Protein AF-A0AA35WC74-F1 (afdb_monomer_lite)

Secondary structure (DSSP, 8-state):
-PPPHHHHHHHHHHHTTS--S----S--THHHHHHHHS-HHHHHHHHHHHHHHHHHHHHHHHHHHHHHHHHHHHHHHTTSS--SS-----------SHHHHHHHHHHHHHHHHHHHHHHHHHHHHHHHHHHHHHHHHHTTSTT-HHHHHHHHHHHHHHHHHTTGGGS--TTB--GGGHHHHHHHHGGGGGGHHHHHHHTT--HHHHHHHHHHSTT-HHHHHHHHHHHHHHH-SS--BHHHHHHHHTSTTT--HHHHHHHTT-

Radius of gyration: 31.6 Å; chains: 1; bounding box: 89×83×62 Å

Structure (mmCIF, N/CA/C/O backbone):
data_AF-A0AA35WC74-F1
#
_entry.id   AF-A0AA35WC74-F1
#
loop_
_atom_site.group_PDB
_atom_site.id
_atom_site.type_symbol
_atom_site.label_atom_id
_atom_site.label_alt_id
_atom_site.label_comp_id
_atom_site.label_asym_id
_atom_site.label_entity_id
_atom_site.label_seq_id
_atom_site.pdbx_PDB_ins_code
_atom_site.Cartn_x
_atom_site.Cartn_y
_atom_site.Cartn_z
_atom_site.occupancy
_atom_site.B_iso_or_equiv
_atom_site.auth_seq_id
_atom_site.auth_comp_id
_atom_site.auth_asym_id
_atom_site.auth_atom_id
_atom_site.pdbx_PDB_model_num
ATOM 1 N N . MET A 1 1 ? 6.902 64.019 34.214 1.00 46.88 1 MET A N 1
ATOM 2 C CA . MET A 1 1 ? 7.105 63.651 35.632 1.00 46.88 1 MET A CA 1
ATOM 3 C C . MET A 1 1 ? 6.623 62.222 35.822 1.00 46.88 1 MET A C 1
ATOM 5 O O . MET A 1 1 ? 5.528 61.940 35.346 1.00 46.88 1 MET A O 1
ATOM 9 N N . PRO A 1 2 ? 7.425 61.310 36.394 1.00 59.28 2 PRO A N 1
ATOM 10 C CA . PRO A 1 2 ? 7.011 59.921 36.555 1.00 59.28 2 PRO A CA 1
ATOM 11 C C . PRO A 1 2 ? 5.936 59.813 37.643 1.00 59.28 2 PRO A C 1
ATOM 13 O O . PRO A 1 2 ? 6.091 60.348 38.738 1.00 59.28 2 PRO A O 1
ATOM 16 N N . VAL A 1 3 ? 4.832 59.150 37.306 1.00 64.69 3 VAL A N 1
ATOM 17 C CA . VAL A 1 3 ? 3.719 58.860 38.221 1.00 64.69 3 VAL A CA 1
ATOM 18 C C . VAL A 1 3 ? 4.211 57.864 39.268 1.00 64.69 3 VAL A C 1
ATOM 20 O O . VAL A 1 3 ? 4.819 56.853 38.909 1.00 64.69 3 VAL A O 1
ATOM 23 N N . SER A 1 4 ? 3.983 58.140 40.556 1.00 76.62 4 SER A N 1
ATOM 24 C CA . SER A 1 4 ? 4.444 57.234 41.613 1.00 76.62 4 SER A CA 1
ATOM 25 C C . SER A 1 4 ? 3.662 55.916 41.573 1.00 76.62 4 SER A C 1
ATOM 27 O O . SER A 1 4 ? 2.483 55.871 41.211 1.00 76.62 4 SER A O 1
ATOM 29 N N . VAL A 1 5 ? 4.308 54.821 41.977 1.00 70.25 5 VAL A N 1
ATOM 30 C CA . VAL A 1 5 ? 3.691 53.481 42.055 1.00 70.25 5 VAL A CA 1
ATOM 31 C C . VAL A 1 5 ? 2.419 53.492 42.920 1.00 70.25 5 VAL A C 1
ATOM 33 O O . VAL A 1 5 ? 1.487 52.721 42.688 1.00 70.25 5 VAL A O 1
ATOM 36 N N . GLU A 1 6 ? 2.340 54.405 43.885 1.00 73.25 6 GLU A N 1
ATOM 37 C CA . GLU A 1 6 ? 1.186 54.580 44.768 1.00 73.25 6 GLU A CA 1
ATOM 38 C C . GLU A 1 6 ? 0.015 55.264 44.062 1.00 73.25 6 GLU A C 1
ATOM 40 O O . GLU A 1 6 ? -1.126 54.832 44.225 1.00 73.25 6 GLU A O 1
ATOM 45 N N . GLN A 1 7 ? 0.282 56.250 43.200 1.00 77.69 7 GLN A N 1
ATOM 46 C CA . GLN A 1 7 ? -0.744 56.843 42.337 1.00 77.69 7 GLN A CA 1
ATOM 47 C C . GLN A 1 7 ? -1.297 55.819 41.341 1.00 77.69 7 GLN A C 1
ATOM 49 O O . GLN A 1 7 ? -2.502 55.785 41.090 1.00 77.69 7 GLN A O 1
ATOM 54 N N . TRP A 1 8 ? -0.443 54.923 40.839 1.00 73.19 8 TRP A N 1
ATOM 55 C CA . TRP A 1 8 ? -0.866 53.831 39.962 1.00 73.19 8 TRP A CA 1
ATOM 56 C C . TRP A 1 8 ? -1.751 52.810 40.695 1.00 73.19 8 TRP A C 1
ATOM 58 O O . TRP A 1 8 ? -2.818 52.443 40.201 1.00 73.19 8 TRP A O 1
ATOM 68 N N . ARG A 1 9 ? -1.385 52.404 41.920 1.00 71.62 9 ARG A N 1
ATOM 69 C CA . ARG A 1 9 ? -2.222 51.515 42.753 1.00 71.62 9 ARG A CA 1
ATOM 70 C C . ARG A 1 9 ? -3.553 52.152 43.142 1.00 71.62 9 ARG A C 1
ATOM 72 O O . ARG A 1 9 ? -4.572 51.462 43.148 1.00 71.62 9 ARG A O 1
ATOM 79 N N . ALA A 1 10 ? -3.566 53.451 43.436 1.00 75.44 10 ALA A N 1
ATOM 80 C CA . ALA A 1 10 ? -4.789 54.178 43.758 1.00 75.44 10 ALA A CA 1
ATOM 81 C C . ALA A 1 10 ? -5.745 54.243 42.554 1.00 75.44 10 ALA A C 1
ATOM 83 O O . ALA A 1 10 ? -6.943 54.002 42.713 1.00 75.44 10 ALA A O 1
ATOM 84 N N . ALA A 1 11 ? -5.217 54.476 41.348 1.00 68.81 11 ALA A N 1
ATOM 85 C CA . ALA A 1 11 ? -6.001 54.498 40.113 1.00 68.81 11 ALA A CA 1
ATOM 86 C C . ALA A 1 11 ? -6.594 53.118 39.768 1.00 68.81 11 ALA A C 1
ATOM 88 O O . ALA A 1 11 ? -7.784 53.014 39.463 1.00 68.81 11 ALA A O 1
ATOM 89 N N . VAL A 1 12 ? -5.811 52.042 39.907 1.00 64.69 12 VAL A N 1
ATOM 90 C CA . VAL A 1 12 ? -6.286 50.661 39.693 1.00 64.69 12 VAL A CA 1
ATOM 91 C C . VAL A 1 12 ? -7.327 50.258 40.745 1.00 64.69 12 VAL A C 1
ATOM 93 O O . VAL A 1 12 ? -8.349 49.658 40.416 1.00 64.69 12 VAL A O 1
ATOM 96 N N . GLY A 1 13 ? -7.128 50.653 42.007 1.00 72.00 13 GLY A N 1
ATOM 97 C CA . GLY A 1 13 ? -8.098 50.424 43.079 1.00 72.00 13 GLY A CA 1
ATOM 98 C C . GLY A 1 13 ? -9.404 51.209 42.903 1.00 72.00 13 GLY A C 1
ATOM 99 O O . GLY A 1 13 ? -10.460 50.751 43.338 1.00 72.00 13 GLY A O 1
ATOM 100 N N . ALA A 1 14 ? -9.362 52.379 42.260 1.00 65.19 14 ALA A N 1
ATOM 101 C CA . ALA A 1 14 ? -10.551 53.158 41.920 1.00 65.19 14 ALA A CA 1
ATOM 102 C C . ALA A 1 14 ? -11.329 52.542 40.742 1.00 65.19 14 ALA A C 1
ATOM 104 O O . ALA A 1 14 ? -12.552 52.439 40.827 1.00 65.19 14 ALA A O 1
ATOM 105 N N . MET A 1 15 ? -10.643 52.040 39.707 1.00 51.19 15 MET A N 1
ATOM 106 C CA . MET A 1 15 ? -11.282 51.315 38.595 1.00 51.19 15 MET A CA 1
ATOM 107 C C . MET A 1 15 ? -11.920 49.991 39.034 1.00 51.19 15 MET A C 1
ATOM 109 O O . MET A 1 15 ? -12.999 49.643 38.562 1.00 51.19 15 MET A O 1
ATOM 113 N N . ALA A 1 16 ? -11.320 49.276 39.990 1.00 49.72 16 ALA A N 1
ATOM 114 C CA . ALA A 1 16 ? -11.900 48.046 40.536 1.00 49.72 16 ALA A CA 1
ATOM 115 C C . ALA A 1 16 ? -13.215 48.279 41.312 1.00 49.72 16 ALA A C 1
ATOM 117 O O . ALA A 1 16 ? -13.996 47.347 41.496 1.00 49.72 16 ALA A O 1
ATOM 118 N N . ARG A 1 17 ? -13.475 49.516 41.762 1.00 53.56 17 ARG A N 1
ATOM 119 C CA . ARG A 1 17 ? -14.673 49.886 42.533 1.00 53.56 17 ARG A CA 1
ATOM 120 C C . ARG A 1 17 ? -15.804 50.487 41.694 1.00 53.56 17 ARG A C 1
ATOM 122 O O . ARG A 1 17 ? -16.905 50.611 42.219 1.00 53.56 17 ARG A O 1
ATOM 129 N N . SER A 1 18 ? -15.582 50.813 40.416 1.00 44.69 18 SER A N 1
ATOM 130 C CA . SER A 1 18 ? -16.629 51.337 39.519 1.00 44.69 18 SER A CA 1
ATOM 131 C C . SER A 1 18 ? -17.245 50.286 38.583 1.00 44.69 18 SER A C 1
ATOM 133 O O . SER A 1 18 ? -18.011 50.632 37.683 1.00 44.69 18 SER A O 1
ATOM 135 N N . ALA A 1 19 ? -16.962 48.997 38.794 1.00 43.66 19 ALA A N 1
ATOM 136 C CA . ALA A 1 19 ? -17.576 47.930 38.016 1.00 43.66 19 ALA A CA 1
ATOM 137 C C . ALA A 1 19 ? -19.067 47.768 38.374 1.00 43.66 19 ALA A C 1
ATOM 139 O O . ALA A 1 19 ? -19.428 47.442 39.505 1.00 43.66 19 ALA A O 1
ATOM 140 N N . ALA A 1 20 ? -19.906 48.004 37.364 1.00 48.94 20 ALA A N 1
ATOM 141 C CA . ALA A 1 20 ? -21.334 47.715 37.259 1.00 48.94 20 ALA A CA 1
ATOM 142 C C . ALA A 1 20 ? -21.762 46.369 37.902 1.00 48.94 20 ALA A C 1
ATOM 144 O O . ALA A 1 20 ? -20.933 45.469 38.070 1.00 48.94 20 ALA A O 1
ATOM 145 N N . PRO A 1 21 ? -23.055 46.188 38.253 1.00 43.19 21 PRO A N 1
ATOM 146 C CA . PRO A 1 21 ? -23.536 44.986 38.934 1.00 43.19 21 PRO A CA 1
ATOM 147 C C . PRO A 1 21 ? -23.102 43.704 38.215 1.00 43.19 21 PRO A C 1
ATOM 149 O O . PRO A 1 21 ? -23.273 43.567 37.004 1.00 43.19 21 PRO A O 1
ATOM 152 N N . LYS A 1 22 ? -22.542 42.767 38.996 1.00 42.72 22 LYS A N 1
ATOM 153 C CA . LYS A 1 22 ? -22.075 41.446 38.549 1.00 42.72 22 LYS A CA 1
ATOM 154 C C . LYS A 1 22 ? -23.080 40.822 37.569 1.00 42.72 22 LYS A C 1
ATOM 156 O O . LYS A 1 22 ? -24.249 40.683 37.947 1.00 42.72 22 LYS A O 1
ATOM 161 N N . PRO A 1 23 ? -22.656 40.368 36.373 1.00 35.19 23 PRO A N 1
ATOM 162 C CA . PRO A 1 23 ? -23.514 39.528 35.557 1.00 35.19 23 PRO A CA 1
ATOM 163 C C . PRO A 1 23 ? -23.856 38.288 36.385 1.00 35.19 23 PRO A C 1
ATOM 165 O O . PRO A 1 23 ? -22.971 37.587 36.885 1.00 35.19 23 PRO A O 1
ATOM 168 N N . ARG A 1 24 ? -25.153 38.049 36.598 1.00 39.06 24 ARG A N 1
ATOM 169 C CA . ARG A 1 24 ? -25.629 36.799 37.186 1.00 39.06 24 ARG A CA 1
ATOM 170 C C . ARG A 1 24 ? -25.197 35.684 36.240 1.00 39.06 24 ARG A C 1
ATOM 172 O O . ARG A 1 24 ? -25.747 35.547 35.153 1.00 39.06 24 ARG A O 1
ATOM 179 N N . SER A 1 25 ? -24.181 34.932 36.652 1.00 42.25 25 SER A N 1
ATOM 180 C CA . SER A 1 25 ? -23.815 33.655 36.046 1.00 42.25 25 SER A CA 1
ATOM 181 C C . SER A 1 25 ? -25.093 32.826 35.817 1.00 42.25 25 SER A C 1
ATOM 183 O O . SER A 1 25 ? -25.845 32.629 36.776 1.00 42.25 25 SER A O 1
ATOM 185 N N . PRO A 1 26 ? -25.361 32.328 34.595 1.00 40.41 26 PRO A N 1
ATOM 186 C CA . PRO A 1 26 ? -26.484 31.429 34.333 1.00 40.41 26 PRO A CA 1
ATOM 187 C C . PRO A 1 26 ? -26.194 29.993 34.810 1.00 40.41 26 PRO A C 1
ATOM 189 O O . PRO A 1 26 ? -26.991 29.083 34.592 1.00 40.41 26 PRO A O 1
ATOM 192 N N . ILE A 1 27 ? -25.057 29.766 35.473 1.00 43.34 27 ILE A N 1
ATOM 193 C CA . ILE A 1 27 ? -24.616 28.451 35.927 1.00 43.34 27 ILE A CA 1
ATOM 194 C C . ILE A 1 27 ? -25.200 28.222 37.323 1.00 43.34 27 ILE A C 1
ATOM 196 O O . ILE A 1 27 ? -24.576 28.471 38.353 1.00 43.34 27 ILE A O 1
ATOM 200 N N . GLY A 1 28 ? -26.472 27.828 37.336 1.00 46.72 28 GLY A N 1
ATOM 201 C CA . GLY A 1 28 ? -27.231 27.530 38.544 1.00 46.72 28 GLY A CA 1
ATOM 202 C C . GLY A 1 28 ? -26.809 26.227 39.251 1.00 46.72 28 GLY A C 1
ATOM 203 O O . GLY A 1 28 ? -25.986 25.459 38.745 1.00 46.72 28 GLY A O 1
ATOM 204 N N . PRO A 1 29 ? -27.438 25.916 40.404 1.00 46.84 29 PRO A N 1
ATOM 205 C CA . PRO A 1 29 ? -27.131 24.771 41.282 1.00 46.84 29 PRO A CA 1
ATOM 206 C C . PRO A 1 29 ? -27.236 23.382 40.621 1.00 46.84 29 PRO A C 1
ATOM 208 O O . PRO A 1 29 ? -26.840 22.379 41.215 1.00 46.84 29 PRO A O 1
ATOM 211 N N . HIS A 1 30 ? -27.731 23.312 39.384 1.00 46.84 30 HIS A N 1
ATOM 212 C CA . HIS A 1 30 ? -27.838 22.089 38.592 1.00 46.84 30 HIS A CA 1
ATOM 213 C C . HIS A 1 30 ? -26.478 21.530 38.150 1.00 46.84 30 HIS A C 1
ATOM 215 O O . HIS A 1 30 ? -26.327 20.313 38.055 1.00 46.84 30 HIS A O 1
ATOM 221 N N . TRP A 1 31 ? -25.471 22.389 37.958 1.00 43.19 31 TRP A N 1
ATOM 222 C CA . TRP A 1 31 ? -24.121 21.961 37.571 1.00 43.19 31 TRP A CA 1
ATOM 223 C C . TRP A 1 31 ? -23.437 21.164 38.687 1.00 43.19 31 TRP A C 1
ATOM 225 O O . TRP A 1 31 ? -22.872 20.103 38.445 1.00 43.19 31 TRP A O 1
ATOM 235 N N . ASN A 1 32 ? -23.617 21.597 39.938 1.00 43.56 32 ASN A N 1
ATOM 236 C CA . ASN A 1 32 ? -23.161 20.860 41.121 1.00 43.56 32 ASN A CA 1
ATOM 237 C C . ASN A 1 32 ? -23.871 19.507 41.290 1.00 43.56 32 ASN A C 1
ATOM 239 O O . ASN A 1 32 ? -23.320 18.592 41.896 1.00 43.56 32 ASN A O 1
ATOM 243 N N . LYS A 1 33 ? -25.094 19.371 40.768 1.00 49.78 33 LYS A N 1
ATOM 244 C CA . LYS A 1 33 ? -25.850 18.114 40.784 1.00 49.78 33 LYS A CA 1
ATOM 245 C C . LYS A 1 33 ? -25.349 17.148 39.704 1.00 49.78 33 LYS A C 1
ATOM 247 O O . LYS A 1 33 ? -25.259 15.957 39.965 1.00 49.78 33 LYS A O 1
ATOM 252 N N . TRP A 1 34 ? -24.960 17.669 38.540 1.00 48.66 34 TRP A N 1
ATOM 253 C CA . TRP A 1 34 ? -24.379 16.894 37.438 1.00 48.66 34 TRP A CA 1
ATOM 254 C C . TRP A 1 34 ? -22.937 16.443 37.729 1.00 48.66 34 TRP A C 1
ATOM 256 O O . TRP A 1 34 ? -22.610 15.277 37.528 1.00 48.66 34 TRP A O 1
ATOM 266 N N . LEU A 1 35 ? -22.106 17.310 38.320 1.00 46.22 35 LEU A N 1
ATOM 267 C CA . LEU A 1 35 ? -20.760 16.955 38.804 1.00 46.22 35 LEU A CA 1
ATOM 268 C C . LEU A 1 35 ? -20.778 15.880 39.899 1.00 46.22 35 LEU A C 1
ATOM 270 O O . LEU A 1 35 ? -19.848 15.091 39.993 1.00 46.22 35 LEU A O 1
ATOM 274 N N . LYS A 1 36 ? -21.841 15.830 40.711 1.00 50.16 36 LYS A N 1
ATOM 275 C CA . LYS A 1 36 ? -22.049 14.771 41.711 1.00 50.16 36 LYS A CA 1
ATOM 276 C C . LYS A 1 36 ? -22.597 13.465 41.125 1.00 50.16 36 LYS A C 1
ATOM 278 O O . LYS A 1 36 ? -22.485 12.440 41.785 1.00 50.16 36 LYS A O 1
ATOM 283 N N . ALA A 1 37 ? -23.214 13.511 39.943 1.00 49.53 37 ALA A N 1
ATOM 284 C CA . ALA A 1 37 ? -23.825 12.357 39.275 1.00 49.53 37 ALA A CA 1
ATOM 285 C C . ALA A 1 37 ? -22.931 11.736 38.188 1.00 49.53 37 ALA A C 1
ATOM 287 O O . ALA A 1 37 ? -23.180 10.614 37.759 1.00 49.53 37 ALA A O 1
ATOM 288 N N . SER A 1 38 ? -21.909 12.463 37.736 1.00 44.97 38 SER A N 1
ATOM 289 C CA . SER A 1 38 ? -20.905 11.953 36.805 1.00 44.97 38 SER A CA 1
ATOM 290 C C . SER A 1 38 ? -20.017 10.943 37.519 1.00 44.97 38 SER A C 1
ATOM 292 O O . SER A 1 38 ? -19.585 11.205 38.643 1.00 44.97 38 SER A O 1
ATOM 294 N N . ASP A 1 39 ? -19.740 9.808 36.874 1.00 49.81 39 ASP A N 1
ATOM 295 C CA . ASP A 1 39 ? -18.856 8.788 37.432 1.00 49.81 39 ASP A CA 1
ATOM 296 C C . ASP A 1 39 ? -17.494 9.434 37.767 1.00 49.81 39 ASP A C 1
ATOM 298 O O . ASP A 1 39 ? -16.802 9.931 36.864 1.00 49.81 39 ASP A O 1
ATOM 302 N N . PRO A 1 40 ? -17.097 9.483 39.053 1.00 55.31 40 PRO A N 1
ATOM 303 C CA . PRO A 1 40 ? -15.851 10.113 39.462 1.00 55.31 40 PRO A CA 1
ATOM 304 C C . PRO A 1 40 ? -14.631 9.454 38.811 1.00 55.31 40 PRO A C 1
ATOM 306 O O . PRO A 1 40 ? -13.583 10.092 38.739 1.00 55.31 40 PRO A O 1
ATOM 309 N N . VAL A 1 41 ? -14.746 8.216 38.319 1.00 53.94 41 VAL A N 1
ATOM 310 C CA . VAL A 1 41 ? -13.689 7.521 37.577 1.00 53.94 41 VAL A CA 1
ATOM 311 C C . VAL A 1 41 ? -13.523 8.111 36.175 1.00 53.94 41 VAL A C 1
ATOM 313 O O . VAL A 1 41 ? -12.399 8.420 35.781 1.00 53.94 41 VAL A O 1
ATOM 316 N N . ALA A 1 42 ? -14.620 8.359 35.455 1.00 50.22 42 ALA A N 1
ATOM 317 C CA . ALA A 1 42 ? -14.582 8.928 34.107 1.00 50.22 42 ALA A CA 1
ATOM 318 C C . ALA A 1 42 ? -14.056 10.373 34.109 1.00 50.22 42 ALA A C 1
ATOM 320 O O . ALA A 1 42 ? -13.188 10.728 33.311 1.00 50.22 42 ALA A O 1
ATOM 321 N N . TYR A 1 43 ? -14.503 11.194 35.066 1.00 55.22 43 TYR A N 1
ATOM 322 C CA . TYR A 1 43 ? -14.007 12.565 35.215 1.00 55.22 43 TYR A CA 1
ATOM 323 C C . TYR A 1 43 ? -12.514 12.601 35.573 1.00 55.22 43 TYR A C 1
ATOM 325 O O . TYR A 1 43 ? -11.752 13.369 34.986 1.00 55.22 43 TYR A O 1
ATOM 333 N N . LYS A 1 44 ? -12.067 11.732 36.492 1.00 57.69 44 LYS A N 1
ATOM 334 C CA . LYS A 1 44 ? -10.639 11.591 36.813 1.00 57.69 44 LYS A CA 1
ATOM 335 C C . LYS A 1 44 ? -9.836 11.129 35.600 1.00 57.69 44 LYS A C 1
ATOM 337 O O . LYS A 1 44 ? -8.764 11.676 35.378 1.00 57.69 44 LYS A O 1
ATOM 342 N N . GLY A 1 45 ? -10.361 10.203 34.798 1.00 66.12 45 GLY A N 1
ATOM 343 C CA . GLY A 1 45 ? -9.728 9.746 33.559 1.00 66.12 45 GLY A CA 1
ATOM 344 C C . GLY A 1 45 ? -9.490 10.885 32.566 1.00 66.12 45 GLY A C 1
ATOM 345 O O . GLY A 1 45 ? -8.367 11.069 32.102 1.00 66.12 45 GLY A O 1
ATOM 346 N N . CYS A 1 46 ? -10.505 11.715 32.308 1.00 54.38 46 CYS A N 1
ATOM 347 C CA . CYS A 1 46 ? -10.369 12.871 31.418 1.00 54.38 46 CYS A CA 1
ATOM 348 C C . CYS A 1 46 ? -9.395 13.929 31.961 1.00 54.38 46 CYS A C 1
ATOM 350 O O . CYS A 1 46 ? -8.606 14.485 31.201 1.00 54.38 46 CYS A O 1
ATOM 352 N N . VAL A 1 47 ? -9.421 14.202 33.269 1.00 63.44 47 VAL A N 1
ATOM 353 C CA . VAL A 1 47 ? -8.495 15.163 33.891 1.00 63.44 47 VAL A CA 1
ATOM 354 C C . VAL A 1 47 ? -7.056 14.648 33.850 1.00 63.44 47 VAL A C 1
ATOM 356 O O . VAL A 1 47 ? -6.158 15.413 33.512 1.00 63.44 47 VAL A O 1
ATOM 359 N N . VAL A 1 48 ? -6.828 13.362 34.136 1.00 69.62 48 VAL A N 1
ATOM 360 C CA . VAL A 1 48 ? -5.499 12.739 34.040 1.00 69.62 48 VAL A CA 1
ATOM 361 C C . VAL A 1 48 ? -4.986 12.812 32.605 1.00 69.62 48 VAL A C 1
ATOM 363 O O . VAL A 1 48 ? -3.872 13.276 32.401 1.00 69.62 48 VAL A O 1
ATOM 366 N N . LEU A 1 49 ? -5.815 12.473 31.613 1.00 62.41 49 LEU A N 1
ATOM 367 C CA . LEU A 1 49 ? -5.439 12.550 30.201 1.00 62.41 49 LEU A CA 1
ATOM 368 C C . LEU A 1 49 ? -5.028 13.974 29.788 1.00 62.41 49 LEU A C 1
ATOM 370 O O . LEU A 1 49 ? -3.987 14.159 29.161 1.00 62.41 49 LEU A O 1
ATOM 374 N N . LEU A 1 50 ? -5.801 14.992 30.181 1.00 61.34 50 LEU A N 1
ATOM 375 C CA . LEU A 1 50 ? -5.483 16.392 29.880 1.00 61.34 50 LEU A CA 1
ATOM 376 C C . LEU A 1 50 ? -4.191 16.861 30.564 1.00 61.34 50 LEU A C 1
ATOM 378 O O . LEU A 1 50 ? -3.397 17.573 29.951 1.00 61.34 50 LEU A O 1
ATOM 382 N N . VAL A 1 51 ? -3.959 16.449 31.813 1.00 70.56 51 VAL A N 1
ATOM 383 C CA . VAL A 1 51 ? -2.724 16.766 32.545 1.00 70.56 51 VAL A CA 1
ATOM 384 C C . VAL A 1 51 ? -1.518 16.076 31.906 1.00 70.56 51 VAL A C 1
ATOM 386 O O . VAL A 1 51 ? -0.486 16.721 31.733 1.00 70.56 51 VAL A O 1
ATOM 389 N N . THR A 1 52 ? -1.645 14.814 31.491 1.00 64.69 52 THR A N 1
ATOM 390 C CA . THR A 1 52 ? -0.578 14.075 30.802 1.00 64.69 52 THR A CA 1
ATOM 391 C C . THR A 1 52 ? -0.225 14.723 29.467 1.00 64.69 52 THR A C 1
ATOM 393 O O . THR A 1 52 ? 0.953 14.929 29.190 1.00 64.69 52 THR A O 1
ATOM 396 N N . ILE A 1 53 ? -1.220 15.125 28.669 1.00 64.69 53 ILE A N 1
ATOM 397 C CA . ILE A 1 53 ? -0.986 15.841 27.405 1.00 64.69 53 ILE A CA 1
ATOM 398 C C . ILE A 1 53 ? -0.265 17.171 27.665 1.00 64.69 53 ILE A C 1
ATOM 400 O O . ILE A 1 53 ? 0.712 17.485 26.988 1.00 64.69 53 ILE A O 1
ATOM 404 N N . ALA A 1 54 ? -0.691 17.937 28.675 1.00 65.75 54 ALA A N 1
ATOM 405 C CA . ALA A 1 54 ? -0.049 19.204 29.023 1.00 65.75 54 ALA A CA 1
ATOM 406 C C . ALA A 1 54 ? 1.410 19.023 29.483 1.00 65.75 54 ALA A C 1
ATOM 408 O O . ALA A 1 54 ? 2.269 19.836 29.140 1.00 65.75 54 ALA A O 1
ATOM 409 N N . GLN A 1 55 ? 1.702 17.956 30.230 1.00 73.50 55 GLN A N 1
ATOM 410 C CA . GLN A 1 55 ? 3.062 17.617 30.654 1.00 73.50 55 GLN A CA 1
ATOM 411 C C . GLN A 1 55 ? 3.939 17.201 29.471 1.00 73.50 55 GLN A C 1
ATOM 413 O O . GLN A 1 55 ? 5.057 17.690 29.360 1.00 73.50 55 GLN A O 1
ATOM 418 N N . LEU A 1 56 ? 3.419 16.380 28.555 1.00 63.72 56 LEU A N 1
ATOM 419 C CA . LEU A 1 56 ? 4.161 15.922 27.378 1.00 63.72 56 LEU A CA 1
ATOM 420 C C . LEU A 1 56 ? 4.550 17.092 26.461 1.00 63.72 56 LEU A C 1
ATOM 422 O O . LEU A 1 56 ? 5.687 17.184 26.005 1.00 63.72 56 LEU A O 1
ATOM 426 N N . VAL A 1 57 ? 3.618 18.027 26.250 1.00 66.75 57 VAL A N 1
ATOM 427 C CA . VAL A 1 57 ? 3.862 19.255 25.477 1.00 66.75 57 VAL A CA 1
ATOM 428 C C . VAL A 1 57 ? 4.906 20.136 26.158 1.00 66.75 57 VAL A C 1
ATOM 430 O O . VAL A 1 57 ? 5.773 20.692 25.487 1.00 66.75 57 VAL A O 1
ATOM 433 N N . ARG A 1 58 ? 4.850 20.255 27.489 1.00 80.56 58 ARG A N 1
ATOM 434 C CA . ARG A 1 58 ? 5.828 21.033 28.248 1.00 80.56 58 ARG A CA 1
ATOM 435 C C . ARG A 1 58 ? 7.231 20.430 28.156 1.00 80.56 58 ARG A C 1
ATOM 437 O O . ARG A 1 58 ? 8.169 21.174 27.897 1.00 80.56 58 ARG A O 1
ATOM 444 N N . SER A 1 59 ? 7.368 19.114 28.310 1.00 75.38 59 SER A N 1
ATOM 445 C CA . SER A 1 59 ? 8.663 18.433 28.202 1.00 75.38 59 SER A CA 1
ATOM 446 C C . SER A 1 59 ? 9.270 18.570 26.805 1.00 75.38 59 SER A C 1
ATOM 448 O O . SER A 1 59 ? 10.440 18.917 26.690 1.00 75.38 59 SER A O 1
ATOM 450 N N . GLY A 1 60 ? 8.469 18.405 25.745 1.00 72.50 60 GLY A N 1
ATOM 451 C CA . GLY A 1 60 ? 8.950 18.615 24.375 1.00 72.50 60 GLY A CA 1
ATOM 452 C C . GLY A 1 60 ? 9.367 20.065 24.090 1.00 72.50 60 GLY A C 1
ATOM 453 O O . GLY A 1 60 ? 10.270 20.306 23.291 1.00 72.50 60 GLY A O 1
ATOM 454 N N . LEU A 1 61 ? 8.740 21.041 24.757 1.00 69.06 61 LEU A N 1
ATOM 455 C CA . LEU A 1 61 ? 9.114 22.452 24.641 1.00 69.06 61 LEU A CA 1
ATOM 456 C C . LEU A 1 61 ? 10.431 22.765 25.367 1.00 69.06 61 LEU A C 1
ATOM 458 O O . LEU A 1 61 ? 11.254 23.501 24.828 1.00 69.06 61 LEU A O 1
ATOM 462 N N . GLU A 1 62 ? 10.630 22.207 26.563 1.00 81.00 62 GLU A N 1
ATOM 463 C CA . GLU A 1 62 ? 11.860 22.379 27.346 1.00 81.00 62 GLU A CA 1
ATOM 464 C C . GLU A 1 62 ? 13.067 21.746 26.618 1.00 81.00 62 GLU A C 1
ATOM 466 O O . GLU A 1 62 ? 14.098 22.402 26.478 1.00 81.00 62 GLU A O 1
ATOM 471 N N . GLU A 1 63 ? 12.907 20.556 26.025 1.00 78.06 63 GLU A N 1
ATOM 472 C CA . GLU A 1 63 ? 13.953 19.892 25.223 1.00 78.06 63 GLU A CA 1
ATOM 473 C C . GLU A 1 63 ? 14.319 20.691 23.956 1.00 78.06 63 GLU A C 1
ATOM 475 O O . GLU A 1 63 ? 15.493 20.861 23.611 1.00 78.06 63 GLU A O 1
ATOM 480 N N . ALA A 1 64 ? 13.319 21.250 23.267 1.00 65.31 64 ALA A N 1
ATOM 481 C CA . ALA A 1 64 ? 13.550 22.101 22.101 1.00 65.31 64 ALA A CA 1
ATOM 482 C C . ALA A 1 64 ? 14.265 23.416 22.466 1.00 65.31 64 ALA A C 1
ATOM 484 O O . ALA A 1 64 ? 15.065 23.933 21.675 1.00 65.31 64 ALA A O 1
ATOM 485 N N . GLN A 1 65 ? 13.989 23.960 23.654 1.00 75.56 65 GLN A N 1
ATOM 486 C CA . GLN A 1 65 ? 14.646 25.165 24.148 1.00 75.56 65 GLN A CA 1
ATOM 487 C C . GLN A 1 65 ? 16.112 24.892 24.508 1.00 75.56 65 GLN A C 1
ATOM 489 O O . GLN A 1 65 ? 16.984 25.636 24.058 1.00 75.56 65 GLN A O 1
ATOM 494 N N . GLU A 1 66 ? 16.398 23.804 25.228 1.00 80.06 66 GLU A N 1
ATOM 495 C CA . GLU A 1 66 ? 17.762 23.419 25.619 1.00 80.06 66 GLU A CA 1
ATOM 496 C C . GLU A 1 66 ? 18.661 23.206 24.393 1.00 80.06 66 GLU A C 1
ATOM 498 O O . GLU A 1 66 ? 19.738 23.797 24.291 1.00 80.06 66 GLU A O 1
ATOM 503 N N . LYS A 1 67 ? 18.158 22.486 23.383 1.00 76.69 67 LYS A N 1
ATOM 504 C CA . LYS A 1 67 ? 18.877 22.265 22.121 1.00 76.69 67 LYS A CA 1
ATOM 505 C C . LYS A 1 67 ? 19.171 23.565 21.367 1.00 76.69 67 LYS A C 1
ATOM 507 O O . LYS A 1 67 ? 20.189 23.688 20.688 1.00 76.69 67 LYS A O 1
ATOM 512 N N . THR A 1 68 ? 18.290 24.558 21.484 1.00 72.06 68 THR A N 1
ATOM 513 C CA . THR A 1 68 ? 18.499 25.875 20.868 1.00 72.06 68 THR A CA 1
ATOM 514 C C . THR A 1 68 ? 19.570 26.675 21.616 1.00 72.06 68 THR A C 1
ATOM 516 O O . THR A 1 68 ? 20.380 27.348 20.978 1.00 72.06 68 THR A O 1
ATOM 519 N N . GLU A 1 69 ? 19.614 26.592 22.947 1.00 78.56 69 GLU A N 1
ATOM 520 C CA . GLU A 1 69 ? 20.627 27.266 23.771 1.00 78.56 69 GLU A CA 1
ATOM 521 C C . GLU A 1 69 ? 22.029 26.658 23.591 1.00 78.56 69 GLU A C 1
ATOM 523 O O . GLU A 1 69 ? 23.014 27.400 23.518 1.00 78.56 69 GLU A O 1
ATOM 528 N N . GLU A 1 70 ? 22.130 25.336 23.437 1.00 78.50 70 GLU A N 1
ATOM 529 C CA . GLU A 1 70 ? 23.392 24.630 23.176 1.00 78.50 70 GLU A CA 1
ATOM 530 C C . GLU A 1 70 ? 23.997 25.036 21.818 1.00 78.50 70 GLU A C 1
ATOM 532 O O . GLU A 1 70 ? 25.152 25.464 21.742 1.00 78.50 70 GLU A O 1
ATOM 537 N N . MET A 1 71 ? 23.171 25.078 20.764 1.00 67.56 71 MET A N 1
ATOM 538 C CA . MET A 1 71 ? 23.577 25.560 19.434 1.00 67.56 71 MET A CA 1
ATOM 539 C C . MET A 1 71 ? 24.007 27.040 19.417 1.00 67.56 71 MET A C 1
ATOM 541 O O . MET A 1 71 ? 24.746 27.467 18.522 1.00 67.56 71 MET A O 1
ATOM 545 N N . VAL A 1 72 ? 23.537 27.854 20.370 1.00 75.75 72 VAL A N 1
ATOM 546 C CA . VAL A 1 72 ? 23.946 29.262 20.514 1.00 75.75 72 VAL A CA 1
ATOM 547 C C . VAL A 1 72 ? 25.288 29.382 21.242 1.00 75.75 72 VAL A C 1
ATOM 549 O O . VAL A 1 72 ? 26.095 30.229 20.854 1.00 75.75 72 VAL A O 1
ATOM 552 N N . LYS A 1 73 ? 25.564 28.533 22.240 1.00 74.19 73 LYS A N 1
ATOM 553 C CA . LYS A 1 73 ? 26.847 28.531 22.963 1.00 74.19 73 LYS A CA 1
ATOM 554 C C . LYS A 1 73 ? 28.004 28.043 22.090 1.00 74.19 73 LYS A C 1
ATOM 556 O O . LYS A 1 73 ? 29.006 28.748 21.984 1.00 74.19 73 LYS A O 1
ATOM 561 N N . GLU A 1 74 ? 27.841 26.929 21.377 1.00 70.00 74 GLU A N 1
ATOM 562 C CA . GLU A 1 74 ? 28.896 26.394 20.497 1.00 70.00 74 GLU A CA 1
ATOM 563 C C . GLU A 1 74 ? 29.222 27.334 19.321 1.00 70.00 74 GLU A C 1
ATOM 565 O O . GLU A 1 74 ? 30.364 27.433 18.868 1.00 70.00 74 GLU A O 1
ATOM 570 N N . GLY A 1 75 ? 28.232 28.101 18.851 1.00 60.88 75 GLY A N 1
ATOM 571 C CA . GLY A 1 75 ? 28.424 29.101 17.800 1.00 60.88 75 GLY A CA 1
ATOM 572 C C . GLY A 1 75 ? 29.182 30.363 18.238 1.00 60.88 75 GLY A C 1
ATOM 573 O O . GLY A 1 75 ? 29.647 31.107 17.373 1.00 60.88 75 GLY A O 1
ATOM 574 N N . GLY A 1 76 ? 29.296 30.626 19.545 1.00 53.62 76 GLY A N 1
ATOM 575 C CA . GLY A 1 76 ? 29.957 31.815 20.094 1.00 53.62 76 GLY A CA 1
ATOM 576 C C . GLY A 1 76 ? 31.462 31.645 20.320 1.00 53.62 76 GLY A C 1
ATOM 577 O O . GLY A 1 76 ? 32.226 32.589 20.117 1.00 53.62 76 GLY A O 1
ATOM 578 N N . GLU A 1 77 ? 31.915 30.444 20.682 1.00 53.12 77 GLU A N 1
ATOM 579 C CA . GLU A 1 77 ? 33.321 30.208 21.043 1.00 53.12 77 GLU A CA 1
ATOM 580 C C . GLU A 1 77 ? 34.253 30.124 19.825 1.00 53.12 77 GLU A C 1
ATOM 582 O O . GLU A 1 77 ? 35.411 30.539 19.896 1.00 53.12 77 GLU A O 1
ATOM 587 N N . HIS A 1 78 ? 33.736 29.733 18.657 1.00 51.16 78 HIS A N 1
ATOM 588 C CA . HIS A 1 78 ? 34.517 29.712 17.416 1.00 51.16 78 HIS A CA 1
ATOM 589 C C . HIS A 1 78 ? 34.762 31.096 16.783 1.00 51.16 78 HIS A C 1
ATOM 591 O O . HIS A 1 78 ? 35.541 31.201 15.834 1.00 51.16 78 HIS A O 1
ATOM 597 N N . VAL A 1 79 ? 34.150 32.173 17.294 1.00 49.91 79 VAL A N 1
ATOM 598 C CA . VAL A 1 79 ? 34.266 33.524 16.704 1.00 49.91 79 VAL A CA 1
ATOM 599 C C . VAL A 1 79 ? 35.334 34.393 17.392 1.00 49.91 79 VAL A C 1
ATOM 601 O O . VAL A 1 79 ? 35.787 35.378 16.810 1.00 49.91 79 VAL A O 1
ATOM 604 N N . CYS A 1 80 ? 35.841 34.007 18.568 1.00 49.56 80 CYS A N 1
ATOM 605 C CA . CYS A 1 80 ? 36.799 34.833 19.321 1.00 49.56 80 CYS A CA 1
ATOM 606 C C . CYS A 1 80 ? 38.290 34.481 19.145 1.00 49.56 80 CYS A C 1
ATOM 608 O O . CYS A 1 80 ? 39.131 35.209 19.666 1.00 49.56 80 CYS A O 1
ATOM 610 N N . GLN A 1 81 ? 38.667 33.449 18.379 1.00 48.47 81 GLN A N 1
ATOM 611 C CA . GLN A 1 81 ? 40.089 33.084 18.198 1.00 48.47 81 GLN A CA 1
ATOM 612 C C . GLN A 1 81 ? 40.755 33.574 16.899 1.00 48.47 81 GLN A C 1
ATOM 614 O O . GLN A 1 81 ? 41.938 33.323 16.695 1.00 48.47 81 GLN A O 1
ATOM 619 N N . SER A 1 82 ? 40.067 34.309 16.017 1.00 48.28 82 SER A N 1
ATOM 620 C CA . SER A 1 82 ? 40.656 34.741 14.728 1.00 48.28 82 SER A CA 1
ATOM 621 C C . SER A 1 82 ? 40.846 36.253 14.555 1.00 48.28 82 SER A C 1
ATOM 623 O O . SER A 1 82 ? 41.192 36.715 13.468 1.00 48.28 82 SER A O 1
ATOM 625 N N . ALA A 1 83 ? 40.714 37.048 15.619 1.00 48.84 83 ALA A N 1
ATOM 626 C CA . ALA A 1 83 ? 40.929 38.495 15.568 1.00 48.84 83 ALA A CA 1
ATOM 627 C C . ALA A 1 83 ? 42.404 38.898 15.787 1.00 48.84 83 ALA A C 1
ATOM 629 O O . ALA A 1 83 ? 42.714 39.721 16.642 1.00 48.84 83 ALA A O 1
ATOM 630 N N . SER A 1 84 ? 43.337 38.359 14.993 1.00 50.81 84 SER A N 1
ATOM 631 C CA . SER A 1 84 ? 44.664 38.976 14.841 1.00 50.81 84 SER A CA 1
ATOM 632 C C . SER A 1 84 ? 45.277 38.718 13.462 1.00 50.81 84 SER A C 1
ATOM 634 O O . SER A 1 84 ? 46.237 37.966 13.317 1.00 50.81 84 SER A O 1
ATOM 636 N N . ARG A 1 85 ? 44.736 39.366 12.427 1.00 48.16 85 ARG A N 1
ATOM 637 C CA . ARG A 1 85 ? 45.523 40.011 11.356 1.00 48.16 85 ARG A CA 1
ATOM 638 C C . ARG A 1 85 ? 44.582 40.616 10.327 1.00 48.16 85 ARG A C 1
ATOM 640 O O . ARG A 1 85 ? 43.802 39.929 9.679 1.00 48.16 85 ARG A O 1
ATOM 647 N N . GLY A 1 86 ? 44.659 41.936 10.211 1.00 51.12 86 GLY A N 1
ATOM 648 C CA . GLY A 1 86 ? 43.814 42.717 9.325 1.00 51.12 86 GLY A CA 1
ATOM 649 C C . GLY A 1 86 ? 44.000 42.373 7.850 1.00 51.12 86 GLY A C 1
ATOM 650 O O . GLY A 1 86 ? 45.119 42.326 7.346 1.00 51.12 86 GLY A O 1
ATOM 651 N N . LYS A 1 87 ? 42.878 42.233 7.150 1.00 43.44 87 LYS A N 1
ATOM 652 C CA . LYS A 1 87 ? 42.588 42.956 5.907 1.00 43.44 87 LYS A CA 1
ATOM 653 C C . LYS A 1 87 ? 41.145 42.688 5.500 1.00 43.44 87 LYS A C 1
ATOM 655 O O . LYS A 1 87 ? 40.697 41.557 5.373 1.00 43.44 87 LYS A O 1
ATOM 660 N N . THR A 1 88 ? 40.432 43.782 5.318 1.00 49.66 88 THR A N 1
ATOM 661 C CA . THR A 1 88 ? 39.066 43.911 4.833 1.00 49.66 88 THR A CA 1
ATOM 662 C C . THR A 1 88 ? 38.858 43.158 3.517 1.00 49.66 88 THR A C 1
ATOM 664 O O . THR A 1 88 ? 39.593 43.418 2.566 1.00 49.66 88 THR A O 1
ATOM 667 N N . ARG A 1 89 ? 37.819 42.312 3.428 1.00 41.66 89 ARG A N 1
ATOM 668 C CA . ARG A 1 89 ? 36.881 42.246 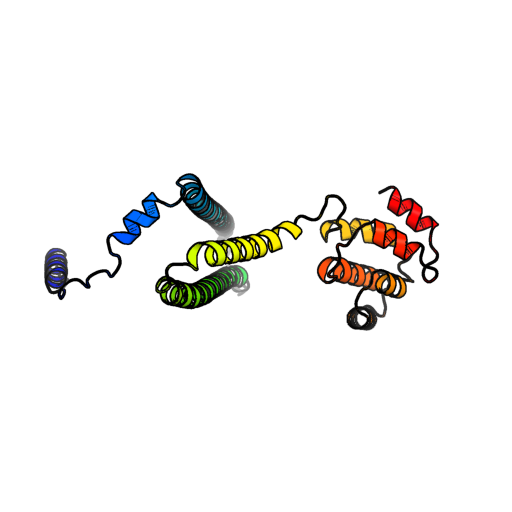2.283 1.00 41.66 89 ARG A CA 1
ATOM 669 C C . ARG A 1 89 ? 35.726 41.261 2.538 1.00 41.66 89 ARG A C 1
ATOM 671 O O . ARG A 1 89 ? 35.878 40.055 2.430 1.00 41.66 89 ARG A O 1
ATOM 678 N N . VAL A 1 90 ? 34.576 41.847 2.875 1.00 48.69 90 VAL A N 1
ATOM 679 C CA . VAL A 1 90 ? 33.224 41.551 2.361 1.00 48.69 90 VAL A CA 1
ATOM 680 C C . VAL A 1 90 ? 32.921 40.086 2.011 1.00 48.69 90 VAL A C 1
ATOM 682 O O . VAL A 1 90 ? 32.931 39.732 0.842 1.00 48.69 90 VAL A O 1
ATOM 685 N N . LEU A 1 91 ? 32.551 39.273 3.002 1.00 45.53 91 LEU A N 1
ATOM 686 C CA . LEU A 1 91 ? 31.701 38.079 2.837 1.00 45.53 91 LEU A CA 1
ATOM 687 C C . LEU A 1 91 ? 30.981 37.795 4.168 1.00 45.53 91 LEU A C 1
ATOM 689 O O . LEU A 1 91 ? 31.139 36.750 4.785 1.00 45.53 91 LEU A O 1
ATOM 693 N N . ALA A 1 92 ? 30.206 38.761 4.655 1.00 50.91 92 ALA A N 1
ATOM 694 C CA . ALA A 1 92 ? 29.379 38.583 5.843 1.00 50.91 92 ALA A CA 1
ATOM 695 C C . ALA A 1 92 ? 27.942 38.965 5.502 1.00 50.91 92 ALA A C 1
ATOM 697 O O . ALA A 1 92 ? 27.591 40.133 5.584 1.00 50.91 92 ALA A O 1
ATOM 698 N N . MET A 1 93 ? 27.165 37.982 5.037 1.00 45.69 93 MET A N 1
ATOM 699 C CA . MET A 1 93 ? 25.701 37.865 5.175 1.00 45.69 93 MET A CA 1
ATOM 700 C C . MET A 1 93 ? 25.191 36.791 4.204 1.00 45.69 93 MET A C 1
ATOM 702 O O . MET A 1 93 ? 24.613 37.088 3.163 1.00 45.69 93 MET A O 1
ATOM 706 N N . LYS A 1 94 ? 25.413 35.509 4.519 1.00 49.69 94 LYS A N 1
ATOM 707 C CA . LYS A 1 94 ? 24.663 34.421 3.866 1.00 49.69 94 LYS A CA 1
ATOM 708 C C . LYS A 1 94 ? 24.515 33.183 4.751 1.00 49.69 94 LYS A C 1
ATOM 710 O O . LYS A 1 94 ? 24.891 32.086 4.377 1.00 49.69 94 LYS A O 1
ATOM 715 N N . ALA A 1 95 ? 23.972 33.389 5.943 1.00 50.03 95 ALA A N 1
ATOM 716 C CA . ALA A 1 95 ? 23.324 32.395 6.802 1.00 50.03 95 ALA A CA 1
ATOM 717 C C . ALA A 1 95 ? 22.688 33.233 7.927 1.00 50.03 95 ALA A C 1
ATOM 719 O O . ALA A 1 95 ? 23.372 34.071 8.495 1.00 50.03 95 ALA A O 1
ATOM 720 N N . ARG A 1 96 ? 21.403 33.167 8.276 1.00 55.47 96 ARG A N 1
ATOM 721 C CA . ARG A 1 96 ? 20.572 31.990 8.526 1.00 55.47 96 ARG A CA 1
ATOM 722 C C . ARG A 1 96 ? 19.083 32.364 8.340 1.00 55.47 96 ARG A C 1
ATOM 724 O O . ARG A 1 96 ? 18.506 32.965 9.241 1.00 55.47 96 ARG A O 1
ATOM 731 N N . PRO A 1 97 ? 18.432 32.025 7.215 1.00 49.88 97 PRO A N 1
ATOM 732 C CA . PRO A 1 97 ? 16.976 32.151 7.098 1.00 49.88 97 PRO A CA 1
ATOM 733 C C . PRO A 1 97 ? 16.207 30.970 7.724 1.00 49.88 97 PRO A C 1
ATOM 735 O O . PRO A 1 97 ? 15.010 31.081 7.952 1.00 49.88 97 PRO A O 1
ATOM 738 N N . SER A 1 98 ? 16.856 29.846 8.049 1.00 56.56 98 SER A N 1
ATOM 739 C CA . SER A 1 98 ? 16.157 28.607 8.436 1.00 56.56 98 SER A CA 1
ATOM 740 C C . SER A 1 98 ? 15.490 28.646 9.816 1.00 56.56 98 SER A C 1
ATOM 742 O O . SER A 1 98 ? 14.381 28.143 9.958 1.00 56.56 98 SER A O 1
ATOM 744 N N . ALA A 1 99 ? 16.110 29.269 10.821 1.00 51.88 99 ALA A N 1
ATOM 745 C CA . ALA A 1 99 ? 15.560 29.285 12.182 1.00 51.88 99 ALA A CA 1
ATOM 746 C C . ALA A 1 99 ? 14.329 30.200 12.313 1.00 51.88 99 ALA A C 1
ATOM 748 O O . ALA A 1 99 ? 13.347 29.830 12.948 1.00 51.88 99 ALA A O 1
ATOM 749 N N . VAL A 1 100 ? 14.349 31.366 11.656 1.00 55.88 100 VAL A N 1
ATOM 750 C CA . VAL A 1 100 ? 13.214 32.308 11.654 1.00 55.88 100 VAL A CA 1
ATOM 751 C C . VAL A 1 100 ? 12.032 31.742 10.862 1.00 55.88 100 VAL A C 1
ATOM 753 O O . VAL A 1 100 ? 10.879 31.921 11.247 1.00 55.88 100 VAL A O 1
ATOM 756 N N . LEU A 1 101 ? 12.306 31.008 9.779 1.00 57.06 101 LEU A N 1
ATOM 757 C CA . LEU A 1 101 ? 11.265 30.311 9.023 1.00 57.06 101 LEU A CA 1
ATOM 758 C C . LEU A 1 101 ? 10.673 29.142 9.823 1.00 57.06 101 LEU A C 1
ATOM 760 O O . LEU A 1 101 ? 9.458 28.972 9.819 1.00 57.06 101 LEU A O 1
ATOM 764 N N . ALA A 1 102 ? 11.489 28.390 10.567 1.00 55.72 102 ALA A N 1
ATOM 765 C CA . ALA A 1 102 ? 11.008 27.288 11.398 1.00 55.72 102 ALA A CA 1
ATOM 766 C C . ALA A 1 102 ? 10.084 27.767 12.531 1.00 55.72 102 ALA A C 1
ATOM 768 O O . ALA A 1 102 ? 8.988 27.232 12.692 1.00 55.72 102 ALA A O 1
ATOM 769 N N . THR A 1 103 ? 10.455 28.818 13.271 1.00 63.97 103 THR A N 1
ATOM 770 C CA . THR A 1 103 ? 9.596 29.351 14.346 1.00 63.97 103 THR A CA 1
ATOM 771 C C . THR A 1 103 ? 8.308 29.980 13.808 1.00 63.97 103 THR A C 1
ATOM 773 O O . THR A 1 103 ? 7.249 29.872 14.436 1.00 63.97 103 THR A O 1
ATOM 776 N N . SER A 1 104 ? 8.362 30.572 12.610 1.00 69.19 104 SER A N 1
ATOM 777 C CA . SER A 1 104 ? 7.184 31.091 11.911 1.00 69.19 104 SER A CA 1
ATOM 778 C C . SER A 1 104 ? 6.224 29.972 11.489 1.00 69.19 104 SER A C 1
ATOM 780 O O . SER A 1 104 ? 5.024 30.071 11.747 1.00 69.19 104 SER A O 1
ATOM 782 N N . LEU A 1 105 ? 6.739 28.876 10.924 1.00 62.91 105 LEU A N 1
ATOM 783 C CA . LEU A 1 105 ? 5.933 27.723 10.508 1.00 62.91 105 LEU A CA 1
ATOM 784 C C . LEU A 1 105 ? 5.293 27.000 11.696 1.00 62.91 105 LEU A C 1
ATOM 786 O O . LEU A 1 105 ? 4.115 26.654 11.632 1.00 62.91 105 LEU A O 1
ATOM 790 N N . VAL A 1 106 ? 6.025 26.833 12.802 1.00 66.50 106 VAL A N 1
ATOM 791 C CA . VAL A 1 106 ? 5.479 26.244 14.036 1.00 66.50 106 VAL A CA 1
ATOM 792 C C . VAL A 1 106 ? 4.351 27.112 14.592 1.00 66.50 106 VAL A C 1
ATOM 794 O O . VAL A 1 106 ? 3.280 26.600 14.912 1.00 66.50 106 VAL A O 1
ATOM 797 N N . SER A 1 107 ? 4.533 28.434 14.623 1.00 66.75 107 SER A N 1
ATOM 798 C CA . SER A 1 107 ? 3.484 29.358 15.072 1.00 66.75 107 SER A CA 1
ATOM 799 C C . SER A 1 107 ? 2.238 29.285 14.179 1.00 66.75 107 SER A C 1
ATOM 801 O O . SER A 1 107 ? 1.115 29.269 14.681 1.00 66.75 107 SER A O 1
ATOM 803 N N . GLN A 1 108 ? 2.414 29.184 12.857 1.00 72.31 108 GLN A N 1
ATOM 804 C CA . GLN A 1 108 ? 1.305 29.033 11.910 1.00 72.31 108 GLN A CA 1
ATOM 805 C C . GLN A 1 108 ? 0.569 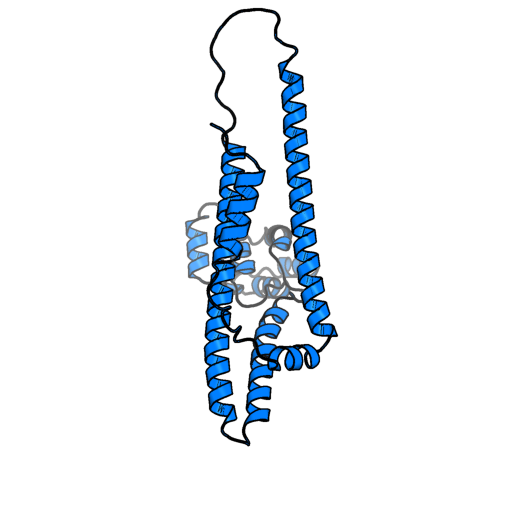27.695 12.081 1.00 72.31 108 GLN A C 1
ATOM 807 O O . GLN A 1 108 ? -0.662 27.680 12.081 1.00 72.31 108 GLN A O 1
ATOM 812 N N . LEU A 1 109 ? 1.290 26.591 12.294 1.00 62.88 109 LEU A N 1
ATOM 813 C CA . LEU A 1 109 ? 0.705 25.276 12.574 1.00 62.88 109 LEU A CA 1
ATOM 814 C C . LEU A 1 109 ? -0.092 25.268 13.880 1.00 62.88 109 LEU A C 1
ATOM 816 O O . LEU A 1 109 ? -1.210 24.758 13.901 1.00 62.88 109 LEU A O 1
ATOM 820 N N . VAL A 1 110 ? 0.429 25.887 14.943 1.00 67.62 110 VAL A N 1
ATOM 821 C CA . VAL A 1 110 ? -0.280 26.010 16.226 1.00 67.62 110 VAL A CA 1
ATOM 822 C C . VAL A 1 110 ? -1.562 26.827 16.066 1.00 67.62 110 VAL A C 1
ATOM 824 O O . VAL A 1 110 ? -2.604 26.423 16.573 1.00 67.62 110 VAL A O 1
ATOM 827 N N . ILE A 1 111 ? -1.532 27.930 15.311 1.00 77.38 111 ILE A N 1
ATOM 828 C CA . ILE A 1 111 ? -2.730 28.741 15.038 1.00 77.38 111 ILE A CA 1
ATOM 829 C C . ILE A 1 111 ? -3.762 27.948 14.221 1.00 77.38 111 ILE A C 1
ATOM 831 O O . ILE A 1 111 ? -4.957 28.014 14.517 1.00 77.38 111 ILE A O 1
ATOM 835 N N . LEU A 1 112 ? -3.329 27.181 13.216 1.00 67.62 112 LEU A N 1
ATOM 836 C CA . LEU A 1 112 ? -4.218 26.344 12.403 1.00 67.62 112 LEU A CA 1
ATOM 837 C C . LEU A 1 112 ? -4.830 25.198 13.214 1.00 67.62 112 LEU A C 1
ATOM 839 O O . LEU A 1 112 ? -6.036 24.971 13.118 1.00 67.62 112 LEU A O 1
ATOM 843 N N . LEU A 1 113 ? -4.035 24.532 14.054 1.00 63.19 113 LEU A N 1
ATOM 844 C CA . LEU A 1 113 ? -4.513 23.506 14.979 1.00 63.19 113 LEU A CA 1
ATOM 845 C C . LEU A 1 113 ? -5.508 24.094 15.977 1.00 63.19 113 LEU A C 1
ATOM 847 O O . LEU A 1 113 ? -6.591 23.546 16.146 1.00 63.19 113 LEU A O 1
ATOM 851 N N . TRP A 1 114 ? -5.203 25.248 16.571 1.00 72.31 114 TRP A N 1
ATOM 852 C CA . TRP A 1 114 ? -6.109 25.921 17.502 1.00 72.31 114 TRP A CA 1
ATOM 853 C C . TRP A 1 114 ? -7.419 26.338 16.829 1.00 72.31 114 TRP A C 1
ATOM 855 O O . TRP A 1 114 ? -8.494 26.181 17.403 1.00 72.31 114 TRP A O 1
ATOM 865 N N . ARG A 1 115 ? -7.356 26.816 15.580 1.00 77.94 115 ARG A N 1
ATOM 866 C CA . ARG A 1 115 ? -8.540 27.143 14.777 1.00 77.94 115 ARG A CA 1
ATOM 867 C C . ARG A 1 115 ? -9.376 25.902 14.470 1.00 77.94 115 ARG A C 1
ATOM 869 O O . ARG A 1 115 ? -10.595 25.979 14.582 1.00 77.94 115 ARG A O 1
ATOM 876 N N . HIS A 1 116 ? -8.750 24.778 14.124 1.00 65.81 116 HIS A N 1
ATOM 877 C CA . HIS A 1 116 ? -9.451 23.515 13.890 1.00 65.81 116 HIS A CA 1
ATOM 878 C C . HIS A 1 116 ? -10.072 22.955 15.167 1.00 65.81 116 HIS A C 1
ATOM 880 O O . HIS A 1 116 ? -11.222 22.535 15.137 1.00 65.81 116 HIS A O 1
ATOM 886 N N . ILE A 1 117 ? -9.357 23.011 16.291 1.00 60.91 117 ILE A N 1
ATOM 887 C CA . ILE A 1 117 ? -9.866 22.613 17.607 1.00 60.91 117 ILE A CA 1
ATOM 888 C C . ILE A 1 117 ? -11.057 23.496 17.989 1.00 60.91 117 ILE A C 1
ATOM 890 O O . ILE A 1 117 ? -12.092 22.975 18.386 1.00 60.91 117 ILE A O 1
ATOM 894 N N . LEU A 1 118 ? -10.974 24.817 17.799 1.00 65.25 118 LEU A N 1
ATOM 895 C CA . LEU A 1 118 ? -12.094 25.727 18.049 1.00 65.25 118 LEU A CA 1
ATOM 896 C C . LEU A 1 118 ? -13.272 25.496 17.099 1.00 65.25 118 LEU A C 1
ATOM 898 O O . LEU A 1 118 ? -14.411 25.552 17.548 1.00 65.25 118 LEU A O 1
ATOM 902 N N . GLN A 1 119 ? -13.032 25.214 15.816 1.00 70.38 119 GLN A N 1
ATOM 903 C CA . GLN A 1 119 ? -14.094 24.855 14.872 1.00 70.38 119 GLN A CA 1
ATOM 904 C C . GLN A 1 119 ? -14.749 23.529 15.242 1.00 70.38 119 GLN A C 1
ATOM 906 O O . GLN A 1 119 ? -15.970 23.436 15.192 1.00 70.38 119 GLN A O 1
ATOM 911 N N . LEU A 1 120 ? -13.967 22.534 15.661 1.00 61.56 120 LEU A N 1
ATOM 912 C CA . LEU A 1 120 ? -14.474 21.256 16.140 1.00 61.56 120 LEU A CA 1
ATOM 913 C C . LEU A 1 120 ? -15.296 21.460 17.415 1.00 61.56 120 LEU A C 1
ATOM 915 O O . LEU A 1 120 ? -16.426 20.998 17.486 1.00 61.56 120 LEU A O 1
ATOM 919 N N . HIS A 1 121 ? -14.792 22.234 18.378 1.00 63.56 121 HIS A N 1
ATOM 920 C CA . HIS A 1 121 ? -15.535 22.598 19.582 1.00 63.56 121 HIS A CA 1
ATOM 921 C C . HIS A 1 121 ? -16.804 23.392 19.269 1.00 63.56 121 HIS A C 1
ATOM 923 O O . HIS A 1 121 ? -17.813 23.159 19.921 1.00 63.56 121 HIS A O 1
ATOM 929 N N . TYR A 1 122 ? -16.785 24.295 18.286 1.00 66.00 122 TYR A N 1
ATOM 930 C CA . TYR A 1 122 ? -17.961 25.056 17.864 1.00 66.00 122 TYR A CA 1
ATOM 931 C C . TYR A 1 122 ? -18.996 24.153 17.194 1.00 66.00 122 TYR A C 1
ATOM 933 O O . TYR A 1 122 ? -20.159 24.191 17.575 1.00 66.00 122 TYR A O 1
ATOM 941 N N . HIS A 1 123 ? -18.581 23.281 16.273 1.00 60.75 123 HIS A N 1
ATOM 942 C CA . HIS A 1 123 ? -19.482 22.330 15.622 1.00 60.75 123 HIS A CA 1
ATOM 943 C C . HIS A 1 123 ? -20.049 21.315 16.611 1.00 60.75 123 HIS A C 1
ATOM 945 O O . HIS A 1 123 ? -21.230 20.982 16.540 1.00 60.75 123 HIS A O 1
ATOM 951 N N . VAL A 1 124 ? -19.231 20.848 17.557 1.00 63.06 124 VAL A N 1
ATOM 952 C CA . VAL A 1 124 ? -19.669 19.984 18.654 1.00 63.06 124 VAL A CA 1
ATOM 953 C C . VAL A 1 124 ? -20.609 20.754 19.575 1.00 63.06 124 VAL A C 1
ATOM 955 O O . VAL A 1 124 ? -21.645 20.216 19.925 1.00 63.06 124 VAL A O 1
ATOM 958 N N . ALA A 1 125 ? -20.337 22.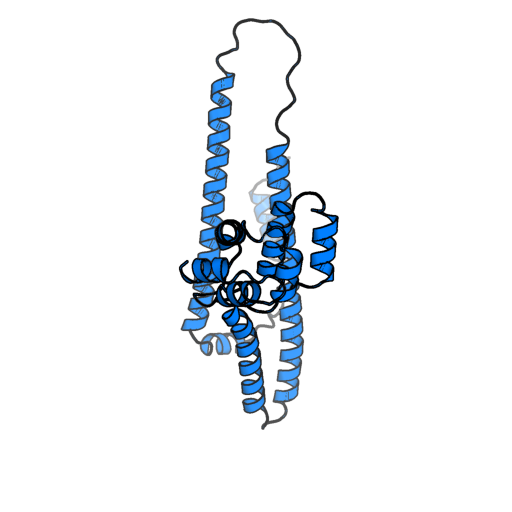013 19.919 1.00 62.72 125 ALA A N 1
ATOM 959 C CA . ALA A 1 125 ? -21.217 22.825 20.760 1.00 62.72 125 ALA A CA 1
ATOM 960 C C . ALA A 1 125 ? -22.543 23.176 20.071 1.00 62.72 125 ALA A C 1
ATOM 962 O O . ALA A 1 125 ? -23.575 23.198 20.733 1.00 62.72 125 ALA A O 1
ATOM 963 N N . GLU A 1 126 ? -22.542 23.411 18.761 1.00 66.50 126 GLU A N 1
ATOM 964 C CA . GLU A 1 126 ? -23.745 23.637 17.962 1.00 66.50 126 GLU A CA 1
ATOM 965 C C . GLU A 1 126 ? -24.550 22.341 17.829 1.00 66.50 126 GLU A C 1
ATOM 967 O O . GLU A 1 126 ? -25.745 22.333 18.105 1.00 66.50 126 GLU A O 1
ATOM 972 N N . SER A 1 127 ? -23.890 21.218 17.534 1.00 62.41 127 SER A N 1
ATOM 973 C CA . SER A 1 127 ? -24.526 19.896 17.470 1.00 62.41 127 SER A CA 1
ATOM 974 C C . SER A 1 127 ? -25.094 19.487 18.825 1.00 62.41 127 SER A C 1
ATOM 976 O O . SER A 1 127 ? -26.238 19.054 18.896 1.00 62.41 127 SER A O 1
ATOM 978 N N . VAL A 1 128 ? -24.340 19.695 19.909 1.00 63.22 128 VAL A N 1
ATOM 979 C CA . VAL A 1 128 ? -24.776 19.496 21.298 1.00 63.22 128 VAL A CA 1
ATOM 980 C C . VAL A 1 128 ? -25.866 20.499 21.664 1.00 63.22 128 VAL A C 1
ATOM 982 O O . VAL A 1 128 ? -26.780 20.133 22.382 1.00 63.22 128 VAL A O 1
ATOM 985 N N . GLY A 1 129 ? -25.842 21.728 21.154 1.00 65.31 129 GLY A N 1
ATOM 986 C CA . GLY A 1 129 ? -26.882 22.737 21.359 1.00 65.31 129 GLY A CA 1
ATOM 987 C C . GLY A 1 129 ? -28.207 22.358 20.697 1.00 65.31 129 GLY A C 1
ATOM 988 O O . GLY A 1 129 ? -29.250 22.408 21.348 1.00 65.31 129 GLY A O 1
ATOM 989 N N . TYR A 1 130 ? -28.172 21.897 19.444 1.00 63.06 130 TYR A N 1
ATOM 990 C CA . TYR A 1 130 ? -29.329 21.330 18.747 1.00 63.06 130 TYR A CA 1
ATOM 991 C C . TYR A 1 130 ? -29.838 20.072 19.448 1.00 63.06 130 TYR A C 1
ATOM 993 O O . TYR A 1 130 ? -31.043 19.930 19.654 1.00 63.06 130 TYR A O 1
ATOM 1001 N N . LEU A 1 131 ? -28.932 19.198 19.885 1.00 55.91 131 LEU A N 1
ATOM 1002 C CA . LEU A 1 131 ? -29.268 18.000 20.649 1.00 55.91 131 LEU A CA 1
ATOM 1003 C C . LEU A 1 131 ? -29.875 18.324 22.008 1.00 55.91 131 LEU A C 1
ATOM 1005 O O . LEU A 1 131 ? -30.868 17.717 22.384 1.00 55.91 131 LEU A O 1
ATOM 1009 N N . MET A 1 132 ? -29.340 19.309 22.722 1.00 59.56 132 MET A N 1
ATOM 1010 C CA . MET A 1 132 ? -29.884 19.767 23.995 1.00 59.56 132 MET A CA 1
ATOM 1011 C C . MET A 1 132 ? -31.233 20.442 23.775 1.00 59.56 132 MET A C 1
ATOM 1013 O O . MET A 1 132 ? -32.154 20.170 24.530 1.00 59.56 132 MET A O 1
ATOM 1017 N N . SER A 1 133 ? -31.418 21.227 22.714 1.00 66.19 133 SER A N 1
ATOM 1018 C CA . SER A 1 133 ? -32.723 21.793 22.348 1.00 66.19 133 SER A CA 1
ATOM 1019 C C . SER A 1 133 ? -33.756 20.705 22.010 1.00 66.19 133 SER A C 1
ATOM 1021 O O . SER A 1 133 ? -34.899 20.774 22.466 1.00 66.19 133 SER A O 1
ATOM 1023 N N . LEU A 1 134 ? -33.352 19.645 21.300 1.00 58.78 134 LEU A N 1
ATOM 1024 C CA . LEU A 1 134 ? -34.172 18.458 21.020 1.00 58.78 134 LEU A CA 1
ATOM 1025 C C . LEU A 1 134 ? -34.487 17.652 22.288 1.00 58.78 134 LEU A C 1
ATOM 1027 O O . LEU A 1 134 ? -35.623 17.214 22.469 1.00 58.78 134 LEU A O 1
ATOM 1031 N N . LEU A 1 135 ? -33.518 17.489 23.190 1.00 54.72 135 LEU A N 1
ATOM 1032 C CA . LEU A 1 135 ? -33.697 16.828 24.483 1.00 54.72 135 LEU A CA 1
ATOM 1033 C C . LEU A 1 135 ? -34.635 17.646 25.381 1.00 54.72 135 LEU A C 1
ATOM 1035 O O . LEU A 1 135 ? -35.614 17.107 25.883 1.00 54.72 135 LEU A O 1
ATOM 1039 N N . PHE A 1 136 ? -34.425 18.957 25.515 1.00 57.19 136 PHE A N 1
ATOM 1040 C CA . PHE A 1 136 ? -35.288 19.855 26.291 1.00 57.19 136 PHE A CA 1
ATOM 1041 C C . PHE A 1 136 ? -36.703 19.970 25.708 1.00 57.19 136 PHE A C 1
ATOM 1043 O O . PHE A 1 136 ? -37.667 20.045 26.471 1.00 57.19 136 PHE A O 1
ATOM 1050 N N . SER A 1 137 ? -36.854 19.910 24.382 1.00 58.03 137 SER A N 1
ATOM 1051 C CA . SER A 1 137 ? -38.168 19.879 23.723 1.00 58.03 137 SER A CA 1
ATOM 1052 C C . SER A 1 137 ? -38.903 18.549 23.947 1.00 58.03 137 SER A C 1
ATOM 1054 O O . SER A 1 137 ? -40.125 18.546 24.096 1.00 58.03 137 SER A O 1
ATOM 1056 N N . ASN A 1 138 ? -38.178 17.426 24.047 1.00 48.19 138 ASN A N 1
ATOM 1057 C CA . ASN A 1 138 ? -38.753 16.097 24.291 1.00 48.19 138 ASN A CA 1
ATOM 1058 C C . ASN A 1 138 ? -38.981 15.766 25.780 1.00 48.19 138 ASN A C 1
ATOM 1060 O O . ASN A 1 138 ? -39.873 14.978 26.088 1.00 48.19 138 ASN A O 1
ATOM 1064 N N . ILE A 1 139 ? -38.275 16.413 26.718 1.00 50.69 139 ILE A N 1
ATOM 1065 C CA . ILE A 1 139 ? -38.469 16.245 28.178 1.00 50.69 139 ILE A CA 1
ATOM 1066 C C . ILE A 1 139 ? -39.875 16.681 28.639 1.00 50.69 139 ILE A C 1
ATOM 1068 O O . ILE A 1 139 ? -40.340 16.271 29.702 1.00 50.69 139 ILE A O 1
ATOM 1072 N N . LYS A 1 140 ? -40.617 17.448 27.829 1.00 52.41 140 LYS A N 1
ATOM 1073 C CA . LYS A 1 140 ? -41.999 17.848 28.145 1.00 52.41 140 LYS A CA 1
ATOM 1074 C C . LYS A 1 140 ? -43.042 16.736 27.943 1.00 52.41 140 LYS A C 1
ATOM 1076 O O . LYS A 1 140 ? -44.210 16.954 28.261 1.00 52.41 140 LYS A O 1
ATOM 1081 N N . ARG A 1 141 ? -42.654 15.557 27.435 1.00 51.53 141 ARG A N 1
ATOM 1082 C CA . ARG A 1 141 ? -43.522 14.371 27.342 1.00 51.53 141 ARG A CA 1
ATOM 1083 C C . ARG A 1 141 ? -43.033 13.281 28.310 1.00 51.53 141 ARG A C 1
ATOM 1085 O O . ARG A 1 141 ? -42.046 12.608 28.008 1.00 51.53 141 ARG A O 1
ATOM 1092 N N . PRO A 1 142 ? -43.698 13.085 29.462 1.00 47.78 142 PRO A N 1
ATOM 1093 C CA . PRO A 1 142 ? -43.345 12.027 30.402 1.00 47.78 142 PRO A CA 1
ATOM 1094 C C . PRO A 1 142 ? -43.702 10.673 29.775 1.00 47.78 142 PRO A C 1
ATOM 1096 O O . PRO A 1 142 ? -44.872 10.320 29.675 1.00 47.78 142 PRO A O 1
ATOM 1099 N N . GLY A 1 143 ? -42.696 9.953 29.276 1.00 56.44 143 GLY A N 1
ATOM 1100 C CA . GLY A 1 143 ? -42.867 8.628 28.667 1.00 56.44 143 GLY A CA 1
ATOM 1101 C C . GLY A 1 143 ? -41.841 8.258 27.591 1.00 56.44 143 GLY A C 1
ATOM 1102 O O . GLY A 1 143 ? -41.786 7.100 27.200 1.00 56.44 143 GLY A O 1
ATOM 1103 N N . LEU A 1 144 ? -41.017 9.206 27.118 1.00 49.59 144 LEU A N 1
ATOM 1104 C CA . LEU A 1 144 ? -40.071 8.974 26.010 1.00 49.59 144 LEU A CA 1
ATOM 1105 C C . LEU A 1 144 ? -38.580 8.981 26.408 1.00 49.59 144 LEU A C 1
ATOM 1107 O O . LEU A 1 144 ? -37.721 8.918 25.528 1.00 49.59 144 LEU A O 1
ATOM 1111 N N . SER A 1 145 ? -38.254 9.101 27.700 1.00 61.38 145 SER A N 1
ATOM 1112 C CA . SER A 1 145 ? -36.904 9.456 28.172 1.00 61.38 145 SER A CA 1
ATOM 1113 C C . SER A 1 145 ? -35.888 8.314 28.177 1.00 61.38 145 SER A C 1
ATOM 1115 O O . SER A 1 145 ? -34.700 8.577 28.027 1.00 61.38 145 SER A O 1
ATOM 1117 N N . GLU A 1 146 ? -36.312 7.058 28.323 1.00 56.28 146 GLU A N 1
ATOM 1118 C CA . GLU A 1 146 ? -35.369 5.929 28.373 1.00 56.28 146 GLU A CA 1
ATOM 1119 C C . GLU A 1 146 ? -34.940 5.482 26.976 1.00 56.28 146 GLU A C 1
ATOM 1121 O O . GLU A 1 146 ? -33.751 5.347 26.705 1.00 56.28 146 GLU A O 1
ATOM 1126 N N . VAL A 1 147 ? -35.888 5.347 26.044 1.00 60.50 147 VAL A N 1
ATOM 1127 C CA . VAL A 1 147 ? -35.595 4.889 24.676 1.00 60.50 147 VAL A CA 1
ATOM 1128 C C . VAL A 1 147 ? -34.740 5.905 23.917 1.00 60.50 147 VAL A C 1
ATOM 1130 O O . VAL A 1 147 ? -33.797 5.522 23.231 1.00 60.50 147 VAL A O 1
ATOM 1133 N N . THR A 1 148 ? -35.005 7.206 24.072 1.00 63.59 148 THR A N 1
ATOM 1134 C CA . THR A 1 148 ? -34.182 8.246 23.430 1.00 63.59 148 THR A CA 1
ATOM 1135 C C . THR A 1 148 ? -32.783 8.336 24.031 1.00 63.59 148 THR A C 1
ATOM 1137 O O . THR A 1 148 ? -31.827 8.534 23.284 1.00 63.59 148 THR A O 1
ATOM 1140 N N . MET A 1 149 ? -32.633 8.134 25.345 1.00 61.72 149 MET A N 1
ATOM 1141 C CA . MET A 1 149 ? -31.316 8.084 25.979 1.00 61.72 149 MET A CA 1
ATOM 1142 C C . MET A 1 149 ? -30.531 6.839 25.538 1.00 61.72 149 MET A C 1
ATOM 1144 O O . MET A 1 149 ? -29.350 6.961 25.227 1.00 61.72 149 MET A O 1
ATOM 1148 N N . ILE A 1 150 ? -31.178 5.673 25.421 1.00 67.75 150 ILE A N 1
ATOM 1149 C CA . ILE A 1 150 ? -30.550 4.453 24.893 1.00 67.75 150 ILE A CA 1
ATOM 1150 C C . ILE A 1 150 ? -30.096 4.676 23.451 1.00 67.75 150 ILE A C 1
ATOM 1152 O O . ILE A 1 150 ? -28.925 4.465 23.160 1.00 67.75 150 ILE A O 1
ATOM 1156 N N . VAL A 1 151 ? -30.960 5.176 22.562 1.00 70.88 151 VAL A N 1
ATOM 1157 C CA . VAL A 1 151 ? -30.579 5.470 21.167 1.00 70.88 151 VAL A CA 1
ATOM 1158 C C . VAL A 1 151 ? -29.406 6.453 21.115 1.00 70.88 151 VAL A C 1
ATOM 1160 O O . VAL A 1 151 ? -28.465 6.240 20.357 1.00 70.88 151 VAL A O 1
ATOM 1163 N N . PHE A 1 152 ? -29.402 7.476 21.971 1.00 65.31 152 PHE A N 1
ATOM 1164 C CA . PHE A 1 152 ? -28.327 8.464 22.039 1.00 65.31 152 PHE A CA 1
ATOM 1165 C C . PHE A 1 152 ? -26.991 7.876 22.517 1.00 65.31 152 PHE A C 1
ATOM 1167 O O . PHE A 1 152 ? -25.956 8.113 21.895 1.00 65.31 152 PHE A O 1
ATOM 1174 N N . VAL A 1 153 ? -27.011 7.071 23.582 1.00 68.25 153 VAL A N 1
ATOM 1175 C CA . VAL A 1 153 ? -25.824 6.370 24.096 1.00 68.25 153 VAL A CA 1
ATOM 1176 C C . VAL A 1 153 ? -25.319 5.358 23.070 1.00 68.25 153 VAL A C 1
ATOM 1178 O O . VAL A 1 153 ? -24.116 5.268 22.857 1.00 68.25 153 VAL A O 1
ATOM 1181 N N . THR A 1 154 ? -26.214 4.667 22.365 1.00 64.56 154 THR A N 1
ATOM 1182 C CA . THR A 1 154 ? -25.836 3.724 21.303 1.00 64.56 154 THR A CA 1
ATOM 1183 C C . THR A 1 154 ? -25.196 4.456 20.121 1.00 64.56 154 THR A C 1
ATOM 1185 O O . THR A 1 154 ? -24.171 4.012 19.622 1.00 64.56 154 THR A O 1
ATOM 1188 N N . GLN A 1 155 ? -25.724 5.616 19.714 1.00 63.47 155 GL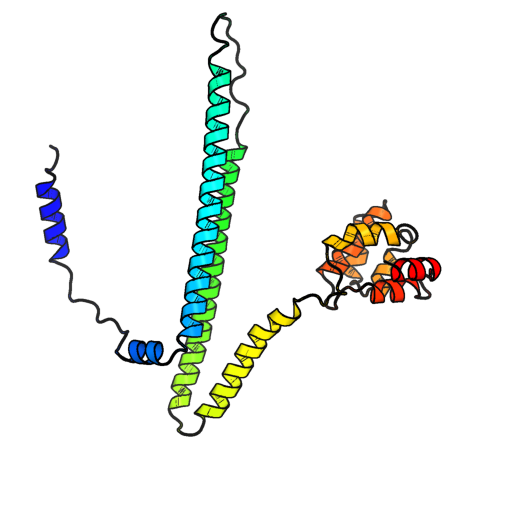N A N 1
ATOM 1189 C CA . GLN A 1 155 ? -25.154 6.429 18.633 1.00 63.47 155 GLN A CA 1
ATOM 1190 C C . GLN A 1 155 ? -23.769 6.989 19.000 1.00 63.47 155 GLN A C 1
ATOM 1192 O O . GLN A 1 155 ? -22.862 6.984 18.171 1.00 63.47 155 GLN A O 1
ATOM 1197 N N . LEU A 1 156 ? -23.585 7.440 20.246 1.00 66.81 156 LEU A N 1
ATOM 1198 C CA . LEU A 1 156 ? -22.287 7.877 20.771 1.00 66.81 156 LEU A CA 1
ATOM 1199 C C . LEU A 1 156 ? -21.295 6.717 20.855 1.00 66.81 156 LEU A C 1
ATOM 1201 O O . LEU A 1 156 ? -20.162 6.860 20.409 1.00 66.81 156 LEU A O 1
ATOM 1205 N N . LEU A 1 157 ? -21.721 5.562 21.369 1.00 63.66 157 LEU A N 1
ATOM 1206 C CA . LEU A 1 157 ? -20.889 4.362 21.423 1.00 63.66 157 LEU A CA 1
ATOM 1207 C C . LEU A 1 157 ? -20.515 3.872 20.024 1.00 63.66 157 LEU A C 1
ATOM 1209 O O . LEU A 1 157 ? -19.379 3.467 19.841 1.00 63.66 157 LEU A O 1
ATOM 1213 N N . LEU A 1 158 ? -21.400 3.971 19.029 1.00 59.91 158 LEU A N 1
ATOM 1214 C CA . LEU A 1 158 ? -21.091 3.641 17.635 1.00 59.91 158 LEU A CA 1
ATOM 1215 C C . LEU A 1 158 ? -20.104 4.633 17.003 1.00 59.91 158 LEU A C 1
ATOM 1217 O O . LEU A 1 158 ? -19.216 4.212 16.271 1.00 59.91 158 LEU A O 1
ATOM 1221 N N . MET A 1 159 ? -20.201 5.931 17.311 1.00 62.88 159 MET A N 1
ATOM 1222 C CA . MET A 1 159 ? -19.218 6.921 16.841 1.00 62.88 159 MET A CA 1
ATOM 1223 C C . MET A 1 159 ? -17.843 6.742 17.497 1.00 62.88 159 MET A C 1
ATOM 1225 O O . MET A 1 159 ? -16.830 6.943 16.837 1.00 62.88 159 MET A O 1
ATOM 1229 N N . MET A 1 160 ? -17.802 6.326 18.765 1.00 59.09 160 MET A N 1
ATOM 1230 C CA . MET A 1 160 ? -16.555 6.002 19.469 1.00 59.09 160 MET A CA 1
ATOM 1231 C C . MET A 1 160 ? -16.000 4.628 19.050 1.00 59.09 160 MET A C 1
ATOM 1233 O O . MET A 1 160 ? -14.790 4.453 18.960 1.00 59.09 160 MET A O 1
ATOM 1237 N N . ALA A 1 161 ? -16.869 3.661 18.742 1.00 55.03 161 ALA A N 1
ATOM 1238 C CA . ALA A 1 161 ? -16.495 2.347 18.217 1.00 55.03 161 ALA A CA 1
ATOM 1239 C C . ALA A 1 161 ? -16.031 2.408 16.753 1.00 55.03 161 ALA A C 1
ATOM 1241 O O . ALA A 1 161 ? -15.249 1.562 16.334 1.00 55.03 161 ALA A O 1
ATOM 1242 N N . GLY A 1 162 ? -16.430 3.437 15.997 1.00 46.38 162 GLY A N 1
ATOM 1243 C CA . GLY A 1 162 ? -15.905 3.707 14.656 1.00 46.38 162 GLY A CA 1
ATOM 1244 C C . GLY A 1 162 ? -14.399 4.009 14.614 1.00 46.38 162 GLY A C 1
ATOM 1245 O O . GLY A 1 162 ? -13.812 3.955 13.538 1.00 46.38 162 GLY A O 1
ATOM 1246 N N . ASP A 1 163 ? -13.764 4.285 15.762 1.00 45.62 163 ASP A N 1
ATOM 1247 C CA . ASP A 1 163 ? -12.303 4.431 15.891 1.00 45.62 163 ASP A CA 1
ATOM 1248 C C . ASP A 1 163 ? -11.626 3.149 16.432 1.00 45.62 163 ASP A C 1
ATOM 1250 O O . ASP A 1 163 ? -10.407 3.016 16.381 1.00 45.62 163 ASP A O 1
ATOM 1254 N N . VAL A 1 164 ? -12.406 2.161 16.899 1.00 44.59 164 VAL A N 1
ATOM 1255 C CA . VAL A 1 164 ? -11.905 0.855 17.380 1.00 44.59 164 VAL A CA 1
ATOM 1256 C C . VAL A 1 164 ? -11.575 -0.097 16.219 1.00 44.59 164 VAL A C 1
ATOM 1258 O O . VAL A 1 164 ? -10.710 -0.956 16.366 1.00 44.59 164 VAL A O 1
ATOM 1261 N N . GLU A 1 165 ? -12.154 0.100 15.029 1.00 45.44 165 GLU A N 1
ATOM 1262 C CA . GLU A 1 165 ? -11.750 -0.625 13.805 1.00 45.44 165 GLU A CA 1
ATOM 1263 C C . GLU A 1 165 ? -10.437 -0.118 13.176 1.00 45.44 165 GLU A C 1
ATOM 1265 O O . GLU A 1 165 ? -10.007 -0.623 12.142 1.00 45.44 165 GLU A O 1
ATOM 1270 N N . ARG A 1 166 ? -9.759 0.860 13.791 1.00 48.25 166 ARG A N 1
ATOM 1271 C CA . ARG A 1 166 ? -8.396 1.264 13.407 1.00 48.25 166 ARG A CA 1
ATOM 1272 C C . ARG A 1 166 ? -7.308 0.612 14.244 1.00 48.25 166 ARG A C 1
ATOM 1274 O O . ARG A 1 166 ? -6.164 1.050 14.179 1.00 48.25 166 ARG A O 1
ATOM 1281 N N . ASN A 1 167 ? -7.629 -0.420 15.017 1.00 45.28 167 ASN A N 1
ATOM 1282 C CA . ASN A 1 167 ? -6.588 -1.358 15.388 1.00 45.28 167 ASN A CA 1
ATOM 1283 C C . ASN A 1 167 ? -6.394 -2.284 14.180 1.00 45.28 167 ASN A C 1
ATOM 1285 O O . ASN A 1 167 ? -7.252 -3.152 13.979 1.00 45.28 167 ASN A O 1
ATOM 1289 N N . PRO A 1 168 ? -5.364 -2.081 13.329 1.00 53.66 168 PRO A N 1
ATOM 1290 C CA . PRO A 1 168 ? -5.008 -3.089 12.347 1.00 53.66 168 PRO A CA 1
ATOM 1291 C C . PRO A 1 168 ? -4.925 -4.408 13.107 1.00 53.66 168 PRO A C 1
ATOM 1293 O O . PRO A 1 168 ? -4.167 -4.526 14.070 1.00 53.66 168 PRO A O 1
ATOM 1296 N N . GLY A 1 169 ? -5.757 -5.385 12.736 1.00 58.66 169 GLY A N 1
ATOM 1297 C CA . GLY A 1 169 ? -5.573 -6.738 13.249 1.00 58.66 169 GLY A CA 1
ATOM 1298 C C . GLY A 1 169 ? -4.107 -7.139 13.041 1.00 58.66 169 GLY A C 1
ATOM 1299 O O . GLY A 1 169 ? -3.477 -6.587 12.134 1.00 58.66 169 GLY A O 1
ATOM 1300 N N . PRO A 1 170 ? -3.562 -8.073 13.836 1.00 64.00 170 PRO A N 1
ATOM 1301 C CA . PRO A 1 170 ? -2.138 -8.435 13.812 1.00 64.00 170 PRO A CA 1
ATOM 1302 C C . PRO A 1 170 ? -1.575 -8.755 12.411 1.00 64.00 170 PRO A C 1
ATOM 1304 O O . PRO A 1 170 ? -0.369 -8.684 12.219 1.00 64.00 170 PRO A O 1
ATOM 1307 N N . ASP A 1 171 ? -2.443 -9.027 11.432 1.00 74.00 171 ASP A N 1
ATOM 1308 C CA . ASP A 1 171 ? -2.096 -9.395 10.058 1.00 74.00 171 ASP A CA 1
ATOM 1309 C C . ASP A 1 171 ? -2.312 -8.265 9.023 1.00 74.00 171 ASP A C 1
ATOM 1311 O O . ASP A 1 171 ? -2.286 -8.507 7.809 1.00 74.00 171 ASP A O 1
ATOM 1315 N N . THR A 1 172 ? -2.602 -7.038 9.471 1.00 83.44 172 THR A N 1
ATOM 1316 C CA . THR A 1 172 ? -2.836 -5.891 8.580 1.00 83.44 172 THR A CA 1
ATOM 1317 C C . THR A 1 172 ? -1.527 -5.179 8.274 1.00 83.44 172 THR A C 1
ATOM 1319 O O . THR A 1 172 ? -0.854 -4.675 9.168 1.00 83.44 172 THR A O 1
ATOM 1322 N N . LEU A 1 173 ? -1.213 -5.099 6.989 1.00 86.44 173 LEU A N 1
ATOM 1323 C CA . LEU A 1 173 ? -0.035 -4.432 6.461 1.00 86.44 173 LEU A CA 1
ATOM 1324 C C . LEU A 1 173 ? -0.125 -2.917 6.640 1.00 86.44 173 LEU A C 1
ATOM 1326 O O . LEU A 1 173 ? -1.162 -2.294 6.411 1.00 86.44 173 LEU A O 1
ATOM 1330 N N . THR A 1 174 ? 0.993 -2.309 6.999 1.00 87.25 174 THR A N 1
ATOM 1331 C CA . THR A 1 174 ? 1.126 -0.862 7.163 1.00 87.25 174 THR A CA 1
ATOM 1332 C C . THR A 1 174 ? 2.134 -0.295 6.169 1.00 87.25 174 THR A C 1
ATOM 1334 O O . THR A 1 174 ? 2.773 -1.020 5.406 1.00 87.25 174 THR A O 1
ATOM 1337 N N . THR A 1 175 ? 2.288 1.029 6.152 1.00 86.25 175 THR A N 1
ATOM 1338 C CA . THR A 1 175 ? 3.334 1.687 5.355 1.00 86.25 175 THR A CA 1
ATOM 1339 C C . THR A 1 175 ? 4.747 1.284 5.772 1.00 86.25 175 THR A C 1
ATOM 1341 O O . THR A 1 175 ? 5.655 1.389 4.952 1.00 86.25 175 THR A O 1
ATOM 1344 N N . ASP A 1 176 ? 4.933 0.791 6.998 1.00 86.69 176 ASP A N 1
ATOM 1345 C CA . ASP A 1 176 ? 6.235 0.339 7.497 1.00 86.69 176 ASP A CA 1
ATOM 1346 C C . ASP A 1 176 ? 6.665 -0.983 6.831 1.00 86.69 176 ASP A C 1
ATOM 1348 O O . ASP A 1 176 ? 7.853 -1.219 6.616 1.00 86.69 176 ASP A O 1
ATOM 1352 N N . ASP A 1 177 ? 5.698 -1.793 6.385 1.00 89.12 177 ASP A N 1
ATOM 1353 C CA . ASP A 1 177 ? 5.924 -3.065 5.685 1.00 89.12 177 ASP A CA 1
ATOM 1354 C C . ASP A 1 177 ? 6.223 -2.888 4.187 1.00 89.12 177 ASP A C 1
ATOM 1356 O O . ASP A 1 177 ? 6.498 -3.858 3.473 1.00 89.12 177 ASP A O 1
ATOM 1360 N N . LEU A 1 178 ? 6.178 -1.650 3.682 1.00 91.31 178 LEU A N 1
ATOM 1361 C CA . LEU A 1 178 ? 6.361 -1.344 2.265 1.00 91.31 178 LEU A CA 1
ATOM 1362 C C . LEU A 1 178 ? 7.703 -1.857 1.732 1.00 91.31 178 LEU A C 1
ATOM 1364 O O . LEU A 1 178 ? 7.750 -2.419 0.640 1.00 91.31 178 LEU A O 1
ATOM 1368 N N . ALA A 1 179 ? 8.789 -1.688 2.491 1.00 90.56 179 ALA A N 1
ATOM 1369 C CA . ALA A 1 179 ? 10.115 -2.137 2.068 1.00 90.56 179 ALA A CA 1
ATOM 1370 C C . ALA A 1 179 ? 10.164 -3.664 1.883 1.00 90.56 179 ALA A C 1
ATOM 1372 O O . ALA A 1 179 ? 10.707 -4.152 0.890 1.00 90.56 179 ALA A O 1
ATOM 1373 N N . THR A 1 180 ? 9.536 -4.406 2.798 1.00 91.19 180 THR A N 1
ATOM 1374 C CA . THR A 1 180 ? 9.409 -5.865 2.726 1.00 91.19 180 THR A CA 1
ATOM 1375 C C . THR A 1 180 ? 8.575 -6.271 1.515 1.00 91.19 180 THR A C 1
ATOM 1377 O O . THR A 1 180 ? 9.013 -7.095 0.718 1.00 91.19 180 THR A O 1
ATOM 1380 N N . LEU A 1 181 ? 7.416 -5.635 1.309 1.00 91.31 181 LEU A N 1
ATOM 1381 C CA . LEU A 1 181 ? 6.551 -5.893 0.154 1.00 91.31 181 LEU A CA 1
ATOM 1382 C C . LEU A 1 181 ? 7.271 -5.668 -1.176 1.00 91.31 181 LEU A C 1
ATOM 1384 O O . LEU A 1 181 ? 7.165 -6.492 -2.080 1.00 91.31 181 LEU A O 1
ATOM 1388 N N . VAL A 1 182 ? 8.009 -4.566 -1.306 1.00 93.06 182 VAL A N 1
ATOM 1389 C CA . VAL A 1 182 ? 8.751 -4.244 -2.531 1.00 93.06 182 VAL A CA 1
ATOM 1390 C C . VAL A 1 182 ? 9.829 -5.290 -2.799 1.00 93.06 182 VAL A C 1
ATOM 1392 O O . VAL A 1 182 ? 9.976 -5.724 -3.940 1.00 93.06 182 VAL A O 1
ATOM 1395 N N . ASN A 1 183 ? 10.542 -5.736 -1.763 1.00 92.94 183 ASN A N 1
ATOM 1396 C CA . ASN A 1 183 ? 11.566 -6.767 -1.904 1.00 92.94 183 ASN A CA 1
ATOM 1397 C C . ASN A 1 183 ? 10.969 -8.117 -2.336 1.00 92.94 183 ASN A C 1
ATOM 1399 O O . ASN A 1 183 ? 11.444 -8.722 -3.296 1.00 92.94 183 ASN A O 1
ATOM 1403 N N . GLU A 1 184 ? 9.887 -8.556 -1.689 1.00 91.81 184 GLU A N 1
ATOM 1404 C CA . GLU A 1 184 ? 9.229 -9.830 -2.012 1.00 91.81 184 GLU A CA 1
ATOM 1405 C C . GLU A 1 184 ? 8.567 -9.824 -3.401 1.00 91.81 184 GLU A C 1
ATOM 1407 O O . GLU A 1 184 ? 8.540 -10.838 -4.103 1.00 91.81 184 GLU A O 1
ATOM 1412 N N . LEU A 1 185 ? 8.052 -8.669 -3.834 1.00 92.06 185 LEU A N 1
ATOM 1413 C CA . LEU A 1 185 ? 7.340 -8.506 -5.105 1.00 92.06 185 LEU A CA 1
ATOM 1414 C C . LEU A 1 185 ? 8.232 -8.018 -6.254 1.00 92.06 185 LEU A C 1
ATOM 1416 O O . LEU A 1 185 ? 7.746 -7.826 -7.371 1.00 92.06 185 LEU A O 1
ATOM 1420 N N . HIS A 1 186 ? 9.536 -7.858 -6.031 1.00 91.75 186 HIS A N 1
ATOM 1421 C CA . HIS A 1 186 ? 10.468 -7.347 -7.038 1.00 91.75 186 HIS A CA 1
ATOM 1422 C C . HIS A 1 186 ? 10.476 -8.189 -8.331 1.00 91.75 186 HIS A C 1
ATOM 1424 O O . HIS A 1 186 ? 10.650 -7.661 -9.431 1.00 91.75 186 HIS A O 1
ATOM 1430 N N . GLU A 1 187 ? 10.234 -9.499 -8.234 1.00 90.44 187 GLU A N 1
ATOM 1431 C CA . GLU A 1 187 ? 10.159 -10.408 -9.389 1.00 90.44 187 GLU A CA 1
ATOM 1432 C C . GLU A 1 187 ? 8.887 -10.271 -10.237 1.00 90.44 187 GLU A C 1
ATOM 1434 O O . GLU A 1 187 ? 8.824 -10.852 -11.322 1.00 90.44 187 GLU A O 1
ATOM 1439 N N . VAL A 1 188 ? 7.874 -9.553 -9.745 1.00 92.25 188 VAL A N 1
ATOM 1440 C CA . VAL A 1 188 ? 6.599 -9.310 -10.444 1.00 92.25 188 VAL A CA 1
ATOM 1441 C C . VAL A 1 188 ? 6.372 -7.832 -10.754 1.00 92.25 188 VAL A C 1
ATOM 1443 O O . VAL A 1 188 ? 5.264 -7.428 -11.115 1.00 92.25 188 VAL A O 1
ATOM 1446 N N . ARG A 1 189 ? 7.419 -7.008 -10.623 1.00 92.81 189 ARG A N 1
ATOM 1447 C CA . ARG A 1 189 ? 7.363 -5.556 -10.841 1.00 92.81 189 ARG A CA 1
ATOM 1448 C C . ARG A 1 189 ? 6.922 -5.160 -12.246 1.00 92.81 189 ARG A C 1
ATOM 1450 O O . ARG A 1 189 ? 6.258 -4.149 -12.425 1.00 92.81 189 ARG A O 1
ATOM 1457 N N . ASP A 1 190 ? 7.225 -5.977 -13.247 1.00 92.06 190 ASP A N 1
ATOM 1458 C CA . ASP A 1 190 ? 6.782 -5.798 -14.630 1.00 92.06 190 ASP A CA 1
ATOM 1459 C C . ASP A 1 190 ? 5.253 -5.917 -14.772 1.00 92.06 190 ASP A C 1
ATOM 1461 O O . ASP A 1 190 ? 4.657 -5.311 -15.663 1.00 92.06 190 ASP A O 1
ATOM 1465 N N . LYS A 1 191 ? 4.600 -6.631 -13.847 1.00 93.81 191 LYS A N 1
ATOM 1466 C CA . LYS A 1 191 ? 3.147 -6.846 -13.802 1.00 93.81 191 LYS A CA 1
ATOM 1467 C C . LYS A 1 191 ? 2.431 -5.976 -12.764 1.00 93.81 191 LYS A C 1
ATOM 1469 O O . LYS A 1 191 ? 1.266 -6.243 -12.456 1.00 93.81 191 LYS A O 1
ATOM 1474 N N . TRP A 1 192 ? 3.071 -4.918 -12.255 1.00 95.00 192 TRP A N 1
ATOM 1475 C CA . TRP A 1 192 ? 2.526 -4.045 -11.201 1.00 95.00 192 TRP A CA 1
ATOM 1476 C C . TRP A 1 192 ? 1.096 -3.549 -11.488 1.00 95.00 192 TRP A C 1
ATOM 1478 O O . TRP A 1 192 ? 0.274 -3.460 -10.578 1.00 95.00 192 TRP A O 1
ATOM 1488 N N . TYR A 1 193 ? 0.765 -3.262 -12.754 1.00 94.75 193 TYR A N 1
ATOM 1489 C CA . TYR A 1 193 ? -0.558 -2.759 -13.130 1.00 94.75 193 TYR A CA 1
ATOM 1490 C C . TYR A 1 193 ? -1.637 -3.825 -12.921 1.00 94.75 193 TYR A C 1
ATOM 1492 O O . TYR A 1 193 ? -2.683 -3.559 -12.330 1.00 94.75 193 TYR A O 1
ATOM 1500 N N . HIS A 1 194 ? -1.370 -5.057 -13.365 1.00 94.88 194 HIS A N 1
ATOM 1501 C CA . HIS A 1 194 ? -2.273 -6.187 -13.156 1.00 94.88 194 HIS A CA 1
ATOM 1502 C C . HIS A 1 194 ? -2.396 -6.527 -11.671 1.00 94.88 194 HIS A C 1
ATOM 1504 O O . HIS A 1 194 ? -3.504 -6.795 -11.206 1.00 94.88 194 HIS A O 1
ATOM 1510 N N . LEU A 1 195 ? -1.294 -6.432 -10.923 1.00 93.94 195 LEU A N 1
ATOM 1511 C CA . LEU A 1 195 ? -1.290 -6.585 -9.472 1.00 93.94 195 LEU A CA 1
ATOM 1512 C C . LEU A 1 195 ? -2.206 -5.562 -8.793 1.00 93.94 195 LEU A C 1
ATOM 1514 O O . LEU A 1 195 ? -3.102 -5.947 -8.045 1.00 93.94 195 LEU A O 1
ATOM 1518 N N . GLY A 1 196 ? -2.073 -4.279 -9.130 1.00 93.56 196 GLY A N 1
ATOM 1519 C CA . GLY A 1 196 ? -2.933 -3.220 -8.603 1.00 93.56 196 GLY A CA 1
ATOM 1520 C C . GLY A 1 196 ? -4.420 -3.440 -8.902 1.00 93.56 196 GLY A C 1
ATOM 1521 O O . GLY A 1 196 ? -5.268 -3.216 -8.037 1.00 93.56 196 GLY A O 1
ATOM 1522 N N . VAL A 1 197 ? -4.758 -3.947 -10.093 1.00 94.31 197 VAL A N 1
ATOM 1523 C CA . VAL A 1 197 ? -6.145 -4.301 -10.445 1.00 94.31 197 VAL A CA 1
ATOM 1524 C C . VAL A 1 197 ? -6.679 -5.431 -9.557 1.00 94.31 197 VAL A C 1
ATOM 1526 O O . VAL A 1 197 ? -7.812 -5.345 -9.071 1.00 94.31 197 VAL A O 1
ATOM 1529 N N . GLN A 1 198 ? -5.885 -6.477 -9.311 1.00 94.00 198 GLN A N 1
ATOM 1530 C CA . GLN A 1 198 ? -6.293 -7.590 -8.444 1.00 94.00 198 GLN A CA 1
ATOM 1531 C C . GLN A 1 198 ? -6.449 -7.156 -6.985 1.00 94.00 198 GLN A C 1
ATOM 1533 O O . GLN A 1 198 ? -7.427 -7.519 -6.329 1.00 94.00 198 GLN A O 1
ATOM 1538 N N . LEU A 1 199 ? -5.564 -6.273 -6.519 1.00 93.00 199 LEU A N 1
ATOM 1539 C CA . LEU A 1 199 ? -5.624 -5.650 -5.197 1.00 93.00 199 LEU A CA 1
ATOM 1540 C C . LEU A 1 199 ? -6.782 -4.647 -5.030 1.00 93.00 199 LEU A C 1
ATOM 1542 O O . LEU A 1 199 ? -7.006 -4.135 -3.930 1.00 93.00 199 LEU A O 1
ATOM 1546 N N . LYS A 1 200 ? -7.582 -4.438 -6.086 1.00 93.12 200 LYS A N 1
ATOM 1547 C CA . LYS A 1 200 ? -8.734 -3.523 -6.142 1.00 93.12 200 LYS A CA 1
ATOM 1548 C C . LYS A 1 200 ? -8.348 -2.052 -5.979 1.00 93.12 200 LYS A C 1
ATOM 1550 O O . LYS A 1 200 ? -9.161 -1.245 -5.528 1.00 93.12 200 LYS A O 1
ATOM 1555 N N . THR A 1 201 ? -7.138 -1.685 -6.392 1.00 92.94 201 THR A N 1
ATOM 1556 C CA . THR A 1 201 ? -6.740 -0.283 -6.523 1.00 92.94 201 THR A CA 1
ATOM 1557 C C . THR A 1 201 ? -7.547 0.373 -7.643 1.00 92.94 201 THR A C 1
ATOM 1559 O O . THR A 1 201 ? -7.826 -0.240 -8.678 1.00 92.94 201 THR A O 1
ATOM 1562 N N . LYS A 1 202 ? -7.972 1.625 -7.440 1.00 93.12 202 LYS A N 1
ATOM 1563 C CA . LYS A 1 202 ? -8.840 2.317 -8.399 1.00 93.12 202 LYS A CA 1
ATOM 1564 C C . LYS A 1 202 ? -8.125 2.476 -9.750 1.00 93.12 202 LYS A C 1
ATOM 1566 O O . LYS A 1 202 ? -6.984 2.938 -9.774 1.00 93.12 202 LYS A O 1
ATOM 1571 N N . PRO A 1 203 ? -8.799 2.209 -10.885 1.00 92.88 203 PRO A N 1
ATOM 1572 C CA . PRO A 1 203 ? -8.199 2.381 -12.210 1.00 92.88 203 PRO A CA 1
ATOM 1573 C C . PRO A 1 203 ? -7.702 3.807 -12.485 1.00 92.88 203 PRO A C 1
ATOM 1575 O O . PRO A 1 203 ? -6.728 3.987 -13.212 1.00 92.88 203 PRO A O 1
ATOM 1578 N N . SER A 1 204 ? -8.348 4.822 -11.898 1.00 94.62 204 SER A N 1
ATOM 1579 C CA . SER A 1 204 ? -7.907 6.220 -11.985 1.00 94.62 204 SER A CA 1
ATOM 1580 C C . SER A 1 204 ? -6.519 6.423 -11.380 1.00 94.62 204 SER A C 1
ATOM 1582 O O . SER A 1 204 ? -5.683 7.083 -11.991 1.00 94.62 204 SER A O 1
ATOM 1584 N N . ASP A 1 205 ? -6.263 5.813 -10.221 1.00 94.94 205 ASP A N 1
ATOM 1585 C CA . ASP A 1 205 ? -4.991 5.932 -9.511 1.00 94.94 205 ASP A CA 1
ATOM 1586 C C . ASP A 1 205 ? -3.897 5.149 -10.250 1.00 94.94 205 ASP A C 1
ATOM 1588 O O . ASP A 1 205 ? -2.811 5.673 -10.481 1.00 94.94 205 ASP A O 1
ATOM 1592 N N . LEU A 1 206 ? -4.209 3.940 -10.735 1.00 94.56 206 LEU A N 1
ATOM 1593 C CA . LEU A 1 206 ? -3.276 3.141 -11.541 1.00 94.56 206 LEU A CA 1
ATOM 1594 C C . LEU A 1 206 ? -2.880 3.845 -12.845 1.00 94.56 206 LEU A C 1
ATOM 1596 O O . LEU A 1 206 ? -1.722 3.802 -13.253 1.00 94.56 206 LEU A O 1
ATOM 1600 N N . ASN A 1 207 ? -3.822 4.520 -13.506 1.00 95.19 207 ASN A N 1
ATOM 1601 C CA . ASN A 1 207 ? -3.517 5.293 -14.707 1.00 95.19 207 ASN A CA 1
ATOM 1602 C C . ASN A 1 207 ? -2.664 6.530 -14.399 1.00 95.19 207 ASN A C 1
ATOM 1604 O O . ASN A 1 207 ? -1.789 6.852 -15.199 1.00 95.19 207 ASN A O 1
ATOM 1608 N N . ALA A 1 208 ? -2.885 7.194 -13.260 1.00 95.25 208 ALA A N 1
ATOM 1609 C CA . ALA A 1 208 ? -2.047 8.308 -12.821 1.00 95.25 208 ALA A CA 1
ATOM 1610 C C . ALA A 1 208 ? -0.604 7.850 -12.554 1.00 95.25 208 ALA A C 1
ATOM 1612 O O . ALA A 1 208 ? 0.325 8.445 -13.099 1.00 95.25 208 ALA A O 1
ATOM 1613 N N . ILE A 1 209 ? -0.425 6.737 -11.831 1.00 94.69 209 ILE A N 1
ATOM 1614 C CA . ILE A 1 209 ? 0.894 6.128 -11.581 1.00 94.69 209 ILE A CA 1
ATOM 1615 C C . ILE A 1 209 ? 1.575 5.763 -12.901 1.00 94.69 209 ILE A C 1
ATOM 1617 O O . ILE A 1 209 ? 2.740 6.082 -13.106 1.00 94.69 209 ILE A O 1
ATOM 1621 N N . ARG A 1 210 ? 0.839 5.167 -13.850 1.00 93.38 210 ARG A N 1
ATOM 1622 C CA . ARG A 1 210 ? 1.387 4.809 -15.168 1.00 93.38 210 ARG A CA 1
ATOM 1623 C C . ARG A 1 210 ? 1.927 6.021 -15.932 1.00 93.38 210 ARG A C 1
ATOM 1625 O O . ARG A 1 210 ? 2.927 5.895 -16.627 1.00 93.38 210 ARG A O 1
ATOM 1632 N N . ILE A 1 211 ? 1.262 7.173 -15.833 1.00 93.00 211 ILE A N 1
ATOM 1633 C CA . ILE A 1 211 ? 1.709 8.417 -16.476 1.00 93.00 211 ILE A CA 1
ATOM 1634 C C . ILE A 1 211 ? 2.924 8.997 -15.738 1.00 93.00 211 ILE A C 1
ATOM 1636 O O . ILE A 1 211 ? 3.852 9.485 -16.377 1.00 93.00 211 ILE A O 1
ATOM 1640 N N . GLN A 1 212 ? 2.931 8.931 -14.406 1.00 91.25 212 GLN A N 1
ATOM 1641 C CA . GLN A 1 212 ? 3.975 9.513 -13.561 1.00 91.25 212 GLN A CA 1
ATOM 1642 C C . GLN A 1 212 ? 5.290 8.718 -13.595 1.00 91.25 212 GLN A C 1
ATOM 1644 O O . GLN A 1 212 ? 6.363 9.309 -13.676 1.00 91.25 212 GLN A O 1
ATOM 1649 N N . CYS A 1 213 ? 5.208 7.389 -13.574 1.00 90.19 213 CYS A N 1
ATOM 1650 C CA . CYS A 1 213 ? 6.344 6.476 -13.425 1.00 90.19 213 CYS A CA 1
ATOM 1651 C C . CYS A 1 213 ? 6.675 5.728 -14.731 1.00 90.19 213 CYS A C 1
ATOM 1653 O O . CYS A 1 213 ? 7.288 4.665 -14.705 1.00 90.19 213 CYS A O 1
ATOM 1655 N N . MET A 1 214 ? 6.281 6.281 -15.886 1.00 80.19 214 MET A N 1
ATOM 1656 C CA . MET A 1 214 ? 6.210 5.598 -17.191 1.00 80.19 214 MET A CA 1
ATOM 1657 C C . MET A 1 214 ? 7.494 4.869 -17.636 1.00 80.19 214 MET A C 1
ATOM 1659 O O . MET A 1 214 ? 7.420 3.945 -18.441 1.00 80.19 214 MET A O 1
ATOM 1663 N N . ASN A 1 215 ? 8.657 5.265 -17.110 1.00 86.06 215 ASN A N 1
ATOM 1664 C CA . ASN A 1 215 ? 9.966 4.731 -17.492 1.00 86.06 215 ASN A CA 1
ATOM 1665 C C . ASN A 1 215 ? 10.583 3.768 -16.467 1.00 86.06 215 ASN A C 1
ATOM 1667 O O . ASN A 1 215 ? 11.634 3.199 -16.757 1.00 86.06 215 ASN A O 1
ATOM 1671 N N . ASN A 1 216 ? 9.979 3.596 -15.287 1.00 92.56 216 ASN A N 1
ATOM 1672 C CA . ASN A 1 216 ? 10.550 2.770 -14.229 1.00 92.56 216 ASN A CA 1
ATOM 1673 C C . ASN A 1 216 ? 9.489 1.860 -13.578 1.00 92.56 216 ASN A C 1
ATOM 1675 O O . ASN A 1 216 ? 8.646 2.349 -12.820 1.00 92.56 216 ASN A O 1
ATOM 1679 N N . PRO A 1 217 ? 9.508 0.541 -13.858 1.00 90.31 217 PRO A N 1
ATOM 1680 C CA . PRO A 1 217 ? 8.559 -0.398 -13.267 1.00 90.31 217 PRO A CA 1
ATOM 1681 C C . PRO A 1 217 ? 8.747 -0.554 -11.752 1.00 90.31 217 PRO A C 1
ATOM 1683 O O . PRO A 1 217 ? 7.773 -0.849 -11.064 1.00 90.31 217 PRO A O 1
ATOM 1686 N N . ASP A 1 218 ? 9.955 -0.321 -11.227 1.00 91.94 218 ASP A N 1
ATOM 1687 C CA . ASP A 1 218 ? 10.213 -0.343 -9.785 1.00 91.94 218 ASP A CA 1
ATOM 1688 C C . ASP A 1 218 ? 9.482 0.811 -9.087 1.00 91.94 218 ASP A C 1
ATOM 1690 O O . ASP A 1 218 ? 8.706 0.581 -8.159 1.00 91.94 218 ASP A O 1
ATOM 1694 N N . ASP A 1 219 ? 9.616 2.037 -9.604 1.00 94.06 219 ASP A N 1
ATOM 1695 C CA . ASP A 1 219 ? 8.902 3.202 -9.060 1.00 94.06 219 ASP A CA 1
ATOM 1696 C C . ASP A 1 219 ? 7.380 3.035 -9.194 1.00 94.06 219 ASP A C 1
ATOM 1698 O O . ASP A 1 219 ? 6.629 3.372 -8.279 1.00 94.06 219 ASP A O 1
ATOM 1702 N N . CYS A 1 220 ? 6.915 2.457 -10.310 1.00 94.69 220 CYS A N 1
ATOM 1703 C CA . CYS A 1 220 ? 5.500 2.131 -10.499 1.00 94.69 220 CYS A CA 1
ATOM 1704 C C . CYS A 1 220 ? 4.974 1.174 -9.418 1.00 94.69 220 CYS A C 1
ATOM 1706 O O . CYS A 1 220 ? 3.861 1.358 -8.919 1.00 94.69 220 CYS A O 1
ATOM 1708 N N . LEU A 1 221 ? 5.746 0.134 -9.085 1.00 95.31 221 LEU A N 1
ATOM 1709 C CA . LEU A 1 221 ? 5.371 -0.855 -8.078 1.00 95.31 221 LEU A CA 1
ATOM 1710 C C . LEU A 1 221 ? 5.292 -0.212 -6.689 1.00 95.31 221 LEU A C 1
ATOM 1712 O O . LEU A 1 221 ? 4.296 -0.411 -5.994 1.00 95.31 221 LEU A O 1
ATOM 1716 N N . VAL A 1 222 ? 6.300 0.582 -6.315 1.00 95.12 222 VAL A N 1
ATOM 1717 C CA . VAL A 1 222 ? 6.351 1.287 -5.024 1.00 95.12 222 VAL A CA 1
ATOM 1718 C C . VAL A 1 222 ? 5.148 2.215 -4.868 1.00 95.12 222 VAL A C 1
ATOM 1720 O O . VAL A 1 222 ? 4.418 2.115 -3.884 1.00 95.12 222 VAL A O 1
ATOM 1723 N N . GLU A 1 223 ? 4.885 3.071 -5.857 1.00 95.00 223 GLU A N 1
ATOM 1724 C CA . GLU A 1 223 ? 3.757 4.010 -5.812 1.00 95.00 223 GLU A CA 1
ATOM 1725 C C . GLU A 1 223 ? 2.404 3.287 -5.773 1.00 95.00 223 GLU A C 1
ATOM 1727 O O . GLU A 1 223 ? 1.495 3.680 -5.036 1.00 95.00 223 GLU A O 1
ATOM 1732 N N . MET A 1 224 ? 2.264 2.183 -6.513 1.00 95.75 224 MET A N 1
ATOM 1733 C CA . MET A 1 224 ? 1.055 1.360 -6.478 1.00 95.75 224 MET A CA 1
ATOM 1734 C C . MET A 1 224 ? 0.818 0.749 -5.094 1.00 95.75 224 MET A C 1
ATOM 1736 O O . MET A 1 224 ? -0.309 0.814 -4.596 1.00 95.75 224 MET A O 1
ATOM 1740 N N . LEU A 1 225 ? 1.860 0.214 -4.451 1.00 95.00 225 LEU A N 1
ATOM 1741 C CA . LEU A 1 225 ? 1.773 -0.341 -3.099 1.00 95.00 225 LEU A CA 1
ATOM 1742 C C . LEU A 1 225 ? 1.474 0.749 -2.060 1.00 95.00 225 LEU A C 1
ATOM 1744 O O . LEU A 1 225 ? 0.592 0.555 -1.226 1.00 95.00 225 LEU A O 1
ATOM 1748 N N . CYS A 1 226 ? 2.109 1.922 -2.156 1.00 93.62 226 CYS A N 1
ATOM 1749 C CA . CYS A 1 226 ? 1.804 3.086 -1.317 1.00 93.62 226 CYS A CA 1
ATOM 1750 C C . CYS A 1 226 ? 0.327 3.483 -1.407 1.00 93.62 226 CYS A C 1
ATOM 1752 O O . CYS A 1 226 ? -0.348 3.666 -0.391 1.00 93.62 226 CYS A O 1
ATOM 1754 N N . VAL A 1 227 ? -0.202 3.601 -2.627 1.00 93.31 227 VAL A N 1
ATOM 1755 C CA . VAL A 1 227 ? -1.618 3.909 -2.852 1.00 93.31 227 VAL A CA 1
ATOM 1756 C C . VAL A 1 227 ? -2.514 2.811 -2.288 1.00 93.31 227 VAL A C 1
ATOM 1758 O O . VAL A 1 227 ? -3.535 3.117 -1.671 1.00 93.31 227 VAL A O 1
ATOM 1761 N N . TRP A 1 228 ? -2.143 1.544 -2.470 1.00 93.75 228 TRP A N 1
ATOM 1762 C CA . TRP A 1 228 ? -2.929 0.422 -1.974 1.00 93.75 228 TRP A CA 1
ATOM 1763 C C . TRP A 1 228 ? -3.019 0.412 -0.441 1.00 93.75 228 TRP A C 1
ATOM 1765 O O . TRP A 1 228 ? -4.120 0.315 0.099 1.00 93.75 228 TRP A O 1
ATOM 1775 N N . LEU A 1 229 ? -1.896 0.612 0.252 1.00 91.50 229 LEU A N 1
ATOM 1776 C CA . LEU A 1 229 ? -1.824 0.650 1.717 1.00 91.50 229 LEU A CA 1
ATOM 1777 C C . LEU A 1 229 ? -2.582 1.840 2.326 1.00 91.50 229 LEU A C 1
ATOM 1779 O O . LEU A 1 229 ? -3.102 1.740 3.432 1.00 91.50 229 LEU A O 1
ATOM 1783 N N . THR A 1 230 ? -2.657 2.969 1.617 1.00 88.62 230 THR A N 1
ATOM 1784 C CA . THR A 1 230 ? -3.193 4.225 2.174 1.00 88.62 230 THR A CA 1
ATOM 1785 C C . THR A 1 230 ? -4.632 4.538 1.771 1.00 88.62 230 THR A C 1
ATOM 1787 O O . THR A 1 230 ? -5.336 5.221 2.515 1.00 88.62 230 THR A O 1
ATOM 1790 N N . LYS A 1 231 ? -5.086 4.098 0.589 1.00 85.38 231 LYS A N 1
ATOM 1791 C CA . LYS A 1 231 ? -6.363 4.553 0.001 1.00 85.38 231 LYS A CA 1
ATOM 1792 C C . LYS A 1 231 ? -7.420 3.466 -0.161 1.00 85.38 231 LYS A C 1
ATOM 1794 O O . LYS A 1 231 ? -8.557 3.794 -0.516 1.00 85.38 231 LYS A O 1
ATOM 1799 N N . VAL A 1 232 ? -7.085 2.192 0.036 1.00 80.88 232 VAL A N 1
ATOM 1800 C CA . VAL A 1 232 ? -8.052 1.103 -0.162 1.00 80.88 232 VAL A CA 1
ATOM 1801 C C . VAL A 1 232 ? -8.916 0.943 1.092 1.00 80.88 232 VAL A C 1
ATOM 1803 O O . VAL A 1 232 ? -8.386 0.865 2.193 1.00 80.88 232 VAL A O 1
ATOM 1806 N N . PRO A 1 233 ? -10.254 0.880 0.950 1.00 71.75 233 PRO A N 1
ATOM 1807 C CA . PRO A 1 233 ? -11.177 0.816 2.089 1.00 71.75 233 PRO A CA 1
ATOM 1808 C C . PRO A 1 233 ? -11.161 -0.529 2.827 1.00 71.75 233 PRO A C 1
ATOM 1810 O O . PRO A 1 233 ? -11.753 -0.654 3.891 1.00 71.75 233 PRO A O 1
ATOM 1813 N N . SER A 1 234 ? -10.537 -1.549 2.245 1.00 79.06 234 SER A N 1
ATOM 1814 C CA . SER A 1 234 ? -10.420 -2.881 2.830 1.00 79.06 234 SER A CA 1
ATOM 1815 C C . SER A 1 234 ? -9.006 -3.078 3.363 1.00 79.06 234 SER A C 1
ATOM 1817 O O . SER A 1 234 ? -8.070 -2.672 2.668 1.00 79.06 234 SER A O 1
ATOM 1819 N N . PRO A 1 235 ? -8.839 -3.755 4.512 1.00 82.31 235 PRO A N 1
ATOM 1820 C CA . PRO A 1 235 ? -7.539 -3.911 5.142 1.00 82.31 235 PRO A CA 1
ATOM 1821 C C . PRO A 1 235 ? -6.547 -4.542 4.152 1.00 82.31 235 PRO A C 1
ATOM 1823 O O . PRO A 1 235 ? -6.879 -5.539 3.484 1.00 82.31 235 PRO A O 1
ATOM 1826 N N . PRO A 1 236 ? -5.366 -3.937 3.974 1.00 87.50 236 PRO A N 1
ATOM 1827 C CA . PRO A 1 236 ? -4.288 -4.552 3.224 1.00 87.50 236 PRO A CA 1
ATOM 1828 C C . PRO A 1 236 ? -3.713 -5.692 4.071 1.00 87.50 236 PRO A C 1
ATOM 1830 O O . PRO A 1 236 ? -3.313 -5.489 5.208 1.00 87.50 236 PRO A O 1
ATOM 1833 N N . THR A 1 237 ? -3.718 -6.915 3.551 1.00 91.56 237 THR A N 1
ATOM 1834 C CA . THR A 1 237 ? -3.213 -8.101 4.261 1.00 91.56 237 THR A CA 1
ATOM 1835 C C . THR A 1 237 ? -2.351 -8.932 3.323 1.00 91.56 237 THR A C 1
ATOM 1837 O O . THR A 1 237 ? -2.557 -8.908 2.103 1.00 91.56 237 THR A O 1
ATOM 1840 N N . TRP A 1 238 ? -1.423 -9.712 3.881 1.00 89.94 238 TRP A N 1
ATOM 1841 C CA . TRP A 1 238 ? -0.583 -10.632 3.106 1.00 89.94 238 TRP A CA 1
ATOM 1842 C C . TRP A 1 238 ? -1.404 -11.626 2.284 1.00 89.94 238 TRP A C 1
ATOM 1844 O O . TRP A 1 238 ? -1.083 -11.891 1.126 1.00 89.94 238 TRP A O 1
ATOM 1854 N N . GLN A 1 239 ? -2.531 -12.099 2.825 1.00 90.81 239 GLN A N 1
ATOM 1855 C CA . GLN A 1 239 ? -3.431 -13.003 2.110 1.00 90.81 239 GLN A CA 1
ATOM 1856 C C . GLN A 1 239 ? -3.925 -12.401 0.787 1.00 90.81 239 GLN A C 1
ATOM 1858 O O . GLN A 1 239 ? -3.969 -13.092 -0.225 1.00 90.81 239 GLN A O 1
ATOM 1863 N N . ARG A 1 240 ? -4.232 -11.099 0.753 1.00 91.06 240 ARG A N 1
ATOM 1864 C CA . ARG A 1 240 ? -4.686 -10.436 -0.479 1.00 91.06 240 ARG A CA 1
ATOM 1865 C C . ARG A 1 240 ? -3.577 -10.314 -1.517 1.00 91.06 240 ARG A C 1
ATOM 1867 O O . ARG A 1 240 ? -3.864 -10.383 -2.709 1.00 91.06 240 ARG A O 1
ATOM 1874 N N . VAL A 1 241 ? -2.330 -10.151 -1.077 1.00 91.69 241 VAL A N 1
ATOM 1875 C CA . VAL A 1 241 ? -1.155 -10.163 -1.962 1.00 91.69 241 VAL A CA 1
ATOM 1876 C C . VAL A 1 241 ? -0.983 -11.550 -2.574 1.00 91.69 241 VAL A C 1
ATOM 1878 O O . VAL A 1 241 ? -0.872 -11.675 -3.790 1.00 91.69 241 VAL A O 1
AT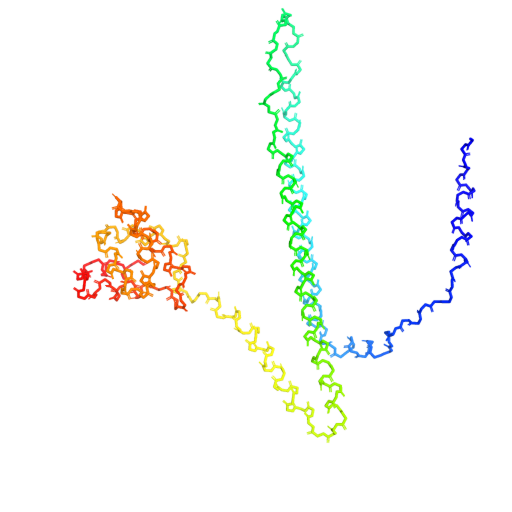OM 1881 N N . VAL A 1 242 ? -1.049 -12.596 -1.752 1.00 92.88 242 VAL A N 1
ATOM 1882 C CA . VAL A 1 242 ? -0.998 -13.998 -2.186 1.00 92.88 242 VAL A CA 1
ATOM 1883 C C . VAL A 1 242 ? -2.110 -14.310 -3.190 1.00 92.88 242 VAL A C 1
ATOM 1885 O O . VAL A 1 242 ? -1.840 -14.867 -4.252 1.00 92.88 242 VAL A O 1
ATOM 1888 N N . ASP A 1 243 ? -3.352 -13.930 -2.887 1.00 91.94 243 ASP A N 1
ATOM 1889 C CA . ASP A 1 243 ? -4.499 -14.163 -3.769 1.00 91.94 243 ASP A CA 1
ATOM 1890 C C . ASP A 1 243 ? -4.329 -13.428 -5.107 1.00 91.94 243 ASP A C 1
ATOM 1892 O O . ASP A 1 243 ? -4.638 -13.976 -6.167 1.00 91.94 243 ASP A O 1
ATOM 1896 N N . ALA A 1 244 ? -3.786 -12.206 -5.077 1.00 93.44 244 ALA A N 1
ATOM 1897 C CA . ALA A 1 244 ? -3.492 -11.437 -6.278 1.00 93.44 244 ALA A CA 1
ATOM 1898 C C . ALA A 1 244 ? -2.382 -12.084 -7.125 1.00 93.44 244 ALA A C 1
ATOM 1900 O O . ALA A 1 244 ? -2.527 -12.164 -8.344 1.00 93.44 244 ALA A O 1
ATOM 1901 N N . LEU A 1 245 ? -1.314 -12.590 -6.501 1.00 92.06 245 LEU A N 1
ATOM 1902 C CA . LEU A 1 245 ? -0.207 -13.287 -7.173 1.00 92.06 245 LEU A CA 1
ATOM 1903 C C . LEU A 1 245 ? -0.644 -14.603 -7.837 1.00 92.06 245 LEU A C 1
ATOM 1905 O O . LEU A 1 245 ? -0.147 -14.952 -8.910 1.00 92.06 245 LEU A O 1
ATOM 1909 N N . CYS A 1 246 ? -1.599 -15.308 -7.228 1.00 91.94 246 CYS A N 1
ATOM 1910 C CA . CYS A 1 246 ? -2.210 -16.521 -7.776 1.00 91.94 246 CYS A CA 1
ATOM 1911 C C . CYS A 1 246 ? -3.244 -16.243 -8.881 1.00 91.94 246 CYS A C 1
ATOM 1913 O O . CYS A 1 246 ? -3.744 -17.183 -9.500 1.00 91.94 246 CYS A O 1
ATOM 1915 N N . ALA A 1 247 ? -3.609 -14.982 -9.132 1.00 92.00 247 ALA A N 1
ATOM 1916 C CA . ALA A 1 247 ? -4.594 -14.657 -10.153 1.00 92.00 247 ALA A CA 1
ATOM 1917 C C . ALA A 1 247 ? -4.056 -14.978 -11.564 1.00 92.00 247 ALA A C 1
ATOM 1919 O O . ALA A 1 247 ? -2.880 -14.722 -11.833 1.00 92.00 247 ALA A O 1
ATOM 1920 N N . PRO A 1 248 ? -4.914 -15.404 -12.517 1.00 88.94 248 PRO A N 1
ATOM 1921 C CA . PRO A 1 248 ? -4.488 -15.787 -13.871 1.00 88.94 248 PRO A CA 1
ATOM 1922 C C . PRO A 1 248 ? -3.743 -14.690 -14.645 1.00 88.94 248 PRO A C 1
ATOM 1924 O O . PRO A 1 248 ? -3.013 -14.970 -15.587 1.00 88.94 248 PRO A O 1
ATOM 1927 N N . ALA A 1 249 ? -3.946 -13.422 -14.272 1.00 87.44 249 ALA A N 1
ATOM 1928 C CA . ALA A 1 249 ? -3.272 -12.288 -14.898 1.00 87.44 249 ALA A CA 1
ATOM 1929 C C . ALA A 1 249 ? -1.790 -12.169 -14.496 1.00 87.44 249 ALA A C 1
ATOM 1931 O O . ALA A 1 249 ? -0.996 -11.593 -15.238 1.00 87.44 249 ALA A O 1
ATOM 1932 N N . ILE A 1 250 ? -1.422 -12.677 -13.316 1.00 90.00 250 ILE A N 1
ATOM 1933 C CA . ILE A 1 250 ? -0.056 -12.616 -12.785 1.00 90.00 250 ILE A CA 1
ATOM 1934 C C . ILE A 1 250 ? 0.606 -13.980 -12.923 1.00 90.00 250 ILE A C 1
ATOM 1936 O O . ILE A 1 250 ? 1.717 -14.034 -13.451 1.00 90.00 250 ILE A O 1
ATOM 1940 N N . ASP A 1 251 ? -0.101 -15.040 -12.524 1.00 90.81 251 ASP A N 1
ATOM 1941 C CA . ASP A 1 251 ? 0.315 -16.443 -12.612 1.00 90.81 251 ASP A CA 1
ATOM 1942 C C . ASP A 1 251 ? 1.722 -16.674 -12.037 1.00 90.81 251 ASP A C 1
ATOM 1944 O O . ASP A 1 251 ? 2.633 -17.157 -12.709 1.00 90.81 251 ASP A O 1
ATOM 1948 N N . ARG A 1 252 ? 1.927 -16.231 -10.788 1.00 88.56 252 ARG A N 1
ATOM 1949 C CA . ARG A 1 252 ? 3.193 -16.395 -10.050 1.00 88.56 252 ARG A CA 1
ATOM 1950 C C . ARG A 1 252 ? 2.968 -17.065 -8.690 1.00 88.56 252 ARG A C 1
ATOM 1952 O O . ARG A 1 252 ? 3.207 -16.453 -7.643 1.00 88.56 252 ARG A O 1
ATOM 1959 N N . PRO A 1 253 ? 2.491 -18.327 -8.676 1.00 88.44 253 PRO A N 1
ATOM 1960 C CA . PRO A 1 253 ? 2.283 -19.074 -7.436 1.00 88.44 253 PRO A CA 1
ATOM 1961 C C . PRO A 1 253 ? 3.599 -19.357 -6.690 1.00 88.44 253 PRO A C 1
ATOM 1963 O O . PRO A 1 253 ? 3.586 -19.514 -5.471 1.00 88.44 253 PRO A O 1
ATOM 1966 N N . ASP A 1 254 ? 4.732 -19.372 -7.399 1.00 89.75 254 ASP A N 1
ATOM 1967 C CA . ASP A 1 254 ? 6.084 -19.491 -6.843 1.00 89.75 254 ASP A CA 1
ATOM 1968 C C . ASP A 1 254 ? 6.416 -18.335 -5.889 1.00 89.75 254 ASP A C 1
ATOM 1970 O O . ASP A 1 254 ? 6.913 -18.556 -4.784 1.00 89.75 254 ASP A O 1
ATOM 1974 N N . VAL A 1 255 ? 6.085 -17.104 -6.289 1.00 88.50 255 VAL A N 1
ATOM 1975 C CA . VAL A 1 255 ? 6.272 -15.897 -5.471 1.00 88.50 255 VAL A CA 1
ATOM 1976 C C . VAL A 1 255 ? 5.274 -15.892 -4.317 1.00 88.50 255 VAL A C 1
ATOM 1978 O O . VAL A 1 255 ? 5.644 -15.626 -3.176 1.00 88.50 255 VAL A O 1
ATOM 1981 N N . ALA A 1 256 ? 4.020 -16.269 -4.585 1.00 87.88 256 ALA A N 1
ATOM 1982 C CA . ALA A 1 256 ? 2.980 -16.351 -3.562 1.00 87.88 256 ALA A CA 1
ATOM 1983 C C . ALA A 1 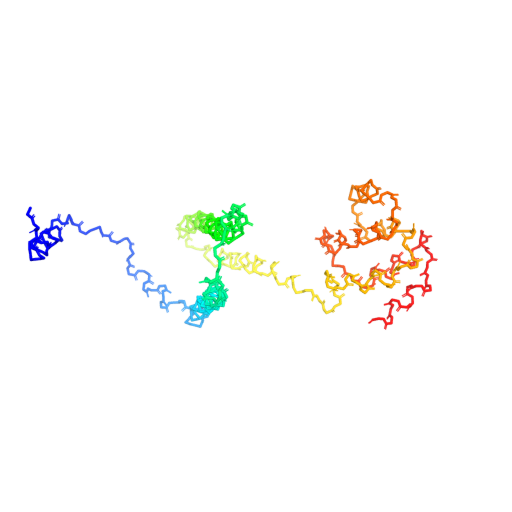256 ? 3.349 -17.323 -2.427 1.00 87.88 256 ALA A C 1
ATOM 1985 O O . ALA A 1 256 ? 3.039 -17.066 -1.266 1.00 87.88 256 ALA A O 1
ATOM 1986 N N . GLN A 1 257 ? 4.027 -18.430 -2.745 1.00 88.38 257 GLN A N 1
ATOM 1987 C CA . GLN A 1 257 ? 4.488 -19.388 -1.744 1.00 88.38 257 GLN A CA 1
ATOM 1988 C C . GLN A 1 257 ? 5.586 -18.813 -0.840 1.00 88.38 257 GLN A C 1
ATOM 1990 O O . GLN A 1 257 ? 5.566 -19.106 0.353 1.00 88.38 257 GLN A O 1
ATOM 1995 N N . ARG A 1 258 ? 6.503 -17.992 -1.371 1.00 87.31 258 ARG A N 1
ATOM 1996 C CA . ARG A 1 258 ? 7.530 -17.312 -0.559 1.00 87.31 258 ARG A CA 1
ATOM 1997 C C . ARG A 1 258 ? 6.911 -16.275 0.367 1.00 87.31 258 ARG A C 1
ATOM 1999 O O . ARG A 1 258 ? 7.164 -16.313 1.562 1.00 87.31 258 ARG A O 1
ATOM 2006 N N . VAL A 1 259 ? 6.001 -15.463 -0.167 1.00 87.12 259 VAL A N 1
ATOM 2007 C CA . VAL A 1 259 ? 5.268 -14.444 0.597 1.00 87.12 259 VAL A CA 1
ATOM 2008 C C . VAL A 1 259 ? 4.458 -15.050 1.753 1.00 87.12 259 VAL A C 1
ATOM 2010 O O . VAL A 1 259 ? 4.293 -14.416 2.784 1.00 87.12 259 VAL A O 1
ATOM 2013 N N . ARG A 1 260 ? 3.962 -16.290 1.627 1.00 86.19 260 ARG A N 1
ATOM 2014 C CA . ARG A 1 260 ? 3.269 -16.994 2.728 1.00 86.19 260 ARG A CA 1
ATOM 2015 C C . ARG A 1 260 ? 4.174 -17.396 3.895 1.00 86.19 260 ARG A C 1
ATOM 2017 O O . ARG A 1 260 ? 3.649 -17.803 4.927 1.00 86.19 260 ARG A O 1
ATOM 2024 N N . GLN A 1 261 ? 5.489 -17.419 3.694 1.00 81.12 261 GLN A N 1
ATOM 2025 C CA . GLN A 1 261 ? 6.464 -17.847 4.700 1.00 81.12 261 GLN A CA 1
ATOM 2026 C C . GLN A 1 261 ? 7.077 -16.669 5.470 1.00 81.12 261 GLN A C 1
ATOM 2028 O O . GLN A 1 261 ? 7.810 -16.914 6.428 1.00 81.12 261 GLN A O 1
ATOM 2033 N N . THR A 1 262 ? 6.798 -15.438 5.034 1.00 73.88 262 THR A N 1
ATOM 2034 C CA . THR A 1 262 ? 7.186 -14.177 5.679 1.00 73.88 262 THR A CA 1
ATOM 2035 C C . THR A 1 262 ? 6.262 -13.867 6.851 1.00 73.88 262 THR A C 1
ATOM 2037 O O . THR A 1 262 ? 6.795 -13.438 7.897 1.00 73.88 262 THR A O 1
#

Foldseek 3Di:
DDDDPVNVVVVVVVVVVPDDPDDPDPPDPVVVVVVVVPDPVVVVVVVVVVVVVVVVVVVVVVVVVVVVVVVVVVVPVVPPPPPPDDDDDDDPDDDDPDVVVVVVVVVVVVVVVVVVVVVVVVVVVVVVVVVVVVVVVCVVDPPCPPVVVVVVVVVVVVVVCVCVVPPQDPFFDAPVCLVVVLVLCVVQLVVLLLLLVLLVNDPVQLVVLCVVQVPPSSSSNSSSVVCSRPPDPDGHGLVSSLVSCVDPSNNCNVSSVVSVVD

Organism: Geodia barretti (NCBI:txid519541)

Sequence (262 aa):
MPVSVEQWRAAVGAMARSAAPKPRSPIGPHWNKWLKASDPVAYKGCVVLLVTIAQLVRSGLEEAQEKTEEMVKEGGEHVCQSASRGKTRVLAMKARPSAVLATSLVSQLVILLWRHILQLHYHVAESVGYLMSLLFSNIKRPGLSEVTMIVFVTQLLLMMAGDVERNPGPDTLTTDDLATLVNELHEVRDKWYHLGVQLKTKPSDLNAIRIQCMNNPDDCLVEMLCVWLTKVPSPPTWQRVVDALCAPAIDRPDVAQRVRQT

pLDDT: mean 70.1, std 17.38, range [35.19, 95.75]

InterPro domains:
  IPR000488 Death domain [PF00531] (176-261)
  IPR011029 Death-like domain superfamily [G3DSA:1.10.533.10] (166-262)
  IPR011029 Death-like domain superfamily [SSF47986] (179-260)